Protein AF-A0A942XV09-F1 (afdb_monomer)

Solvent-accessible surface area (backbone atoms only — not comparable to full-atom values): 11493 Å² total; per-residue (Å²): 135,82,79,77,53,78,67,48,54,53,40,46,53,34,32,40,76,63,37,59,68,41,42,49,53,51,43,70,64,45,47,66,61,47,27,58,55,36,39,74,74,38,95,44,70,63,63,13,43,50,46,39,51,53,37,50,51,53,48,60,75,44,23,74,72,64,84,66,81,55,58,63,63,51,51,54,52,46,34,52,51,45,48,54,50,53,43,58,73,68,63,65,43,91,83,40,56,70,61,52,53,60,62,41,56,44,53,49,53,47,47,54,49,46,72,72,38,68,79,86,55,74,65,57,59,63,54,46,50,50,52,52,50,51,38,50,71,68,40,58,68,69,25,35,52,54,40,41,41,40,69,79,68,63,44,50,54,64,57,50,10,65,74,70,75,49,51,45,70,54,44,51,52,30,41,54,52,38,54,51,53,38,54,52,46,35,60,73,76,45,57,73,69,58,36,50,47,52,49,49,45,70,47,62,77,74,111

Foldseek 3Di:
DDDDDPVLQVLLVCLLVPNVVSLVVVCVLCLVLQLVVLCLLDPDSVVSNVLLVVLSVVCSVCSNVDPDSCPLVVSSVSSVVSSVVVCVVVVVCPPCVVVSCLLVVLVVVVSVVQSPPDSVDDSVVVVLVVLLVVLLVPQDPQLSVLCCCCNVVVDDLVRSCVVVVHDSVVSVVSPVSSLVSSLVSCVVRHDPVSSVSVNCSSCVVVD

Mean predicted aligned error: 14.76 Å

Secondary structure (DSSP, 8-state):
-PPPPHHHHHHHHHHHTT-HHHHHHHHHHHHHHHHHHHTTTSSSHHHHHHHHHHHHHHHHHTGGG---S-HHHHHHHHHHHHHHHHHHHTTTHHHHHHHHHHHHHHHHHHHHHHHHS-TTS--HHHHHHHHHHHHHHTS-HHHHHHHHHHHTS---HHHHHHHHTS-HHHHHHHHHHHHHHHHHHHHHHS-HHHHHHHHHHHHTT--

Sequence (207 aa):
MSTPSPSDQRLFEGIRFGNEADFECFFRRYYPRLVNYAARFVAGHETARDLVQDSFARLWERRRELRELDLASLLFTMVRNACLNYLKHNGVVARHELEYTARMRGEERIYSYDFLSDAEQPCLYEELQREVQKAVDALPDRCREVFRMSRFEGLKNREIAARLGISETAVEKHLARAVGRLGEHLRRSCSFELSVAVLSCLLANYL

pLDDT: mean 72.03, std 15.75, range [28.62, 94.5]

Radius of gyration: 20.08 Å; Cα contacts (8 Å, |Δi|>4): 155; chains: 1; bounding box: 48×30×54 Å

Structure (mmCIF, N/CA/C/O backbone):
data_AF-A0A942XV09-F1
#
_entry.id   AF-A0A942XV09-F1
#
loop_
_atom_site.group_PDB
_atom_site.id
_atom_site.type_symbol
_atom_site.label_atom_id
_atom_site.label_alt_id
_atom_site.label_comp_id
_atom_site.label_asym_id
_atom_site.label_entity_id
_atom_site.label_seq_id
_atom_site.pdbx_PDB_ins_code
_atom_site.Cartn_x
_atom_site.Cartn_y
_atom_site.Cartn_z
_atom_site.occupancy
_atom_site.B_iso_or_equiv
_atom_site.auth_seq_id
_atom_site.auth_comp_id
_atom_site.auth_asym_id
_atom_site.auth_atom_id
_atom_site.pdbx_PDB_model_num
ATOM 1 N N . MET A 1 1 ? 19.158 4.706 3.755 1.00 29.67 1 MET A N 1
ATOM 2 C CA . MET A 1 1 ? 19.721 4.611 2.395 1.00 29.67 1 MET A CA 1
ATOM 3 C C . MET A 1 1 ? 20.425 3.274 2.330 1.00 29.67 1 MET A C 1
ATOM 5 O O . MET A 1 1 ? 21.526 3.162 2.849 1.00 29.67 1 MET A O 1
ATOM 9 N N . SER A 1 2 ? 19.737 2.245 1.843 1.00 32.72 2 SER A N 1
ATOM 10 C CA . SER A 1 2 ? 20.340 0.924 1.671 1.00 32.72 2 SER A CA 1
ATOM 11 C C . SER A 1 2 ? 21.204 0.980 0.417 1.00 32.72 2 SER A C 1
ATOM 13 O O . SER A 1 2 ? 20.738 1.419 -0.631 1.00 32.72 2 SER A O 1
ATOM 15 N N . THR A 1 3 ? 22.483 0.638 0.536 1.00 28.62 3 THR A N 1
ATOM 16 C CA . THR A 1 3 ? 23.377 0.506 -0.617 1.00 28.62 3 THR A CA 1
ATOM 17 C C . THR A 1 3 ? 22.830 -0.588 -1.536 1.00 28.62 3 THR A C 1
ATOM 19 O O . THR A 1 3 ? 22.541 -1.672 -1.023 1.00 28.62 3 THR A O 1
ATOM 22 N N . PRO A 1 4 ? 22.668 -0.339 -2.847 1.00 43.38 4 PRO A N 1
ATOM 23 C CA . PRO A 1 4 ? 22.129 -1.340 -3.761 1.00 43.38 4 PRO A CA 1
ATOM 24 C C . PRO A 1 4 ? 23.033 -2.577 -3.785 1.00 43.38 4 PRO A C 1
ATOM 26 O O . PRO A 1 4 ? 24.262 -2.460 -3.782 1.00 43.38 4 PRO A O 1
ATOM 29 N N . SER A 1 5 ? 22.422 -3.762 -3.787 1.00 45.53 5 SER A N 1
ATOM 30 C CA . SER A 1 5 ? 23.142 -5.027 -3.935 1.00 45.53 5 SER A CA 1
ATOM 31 C C . SER A 1 5 ? 23.841 -5.069 -5.308 1.00 45.53 5 SER A C 1
ATOM 33 O O . SER A 1 5 ? 23.296 -4.539 -6.282 1.00 45.53 5 SER A O 1
ATOM 35 N N . PRO A 1 6 ? 25.010 -5.726 -5.456 1.00 46.91 6 PRO A N 1
ATOM 36 C CA . PRO A 1 6 ? 25.677 -5.914 -6.751 1.00 46.91 6 PRO A CA 1
ATOM 37 C C . PRO A 1 6 ? 24.775 -6.531 -7.839 1.00 46.91 6 PRO A C 1
ATOM 39 O O . PRO A 1 6 ? 24.998 -6.308 -9.030 1.00 46.91 6 PRO A O 1
ATOM 42 N N . SER A 1 7 ? 23.742 -7.285 -7.439 1.00 60.03 7 SER A N 1
ATOM 43 C CA . SER A 1 7 ? 22.703 -7.820 -8.331 1.00 60.03 7 SER A CA 1
ATOM 44 C C . SER A 1 7 ? 21.849 -6.725 -8.972 1.00 60.03 7 SER A C 1
ATOM 46 O O . SER A 1 7 ? 21.540 -6.799 -10.161 1.00 60.03 7 SER A O 1
ATOM 48 N N . ASP A 1 8 ? 21.504 -5.692 -8.206 1.00 63.28 8 ASP A N 1
ATOM 49 C CA . ASP A 1 8 ? 20.556 -4.652 -8.607 1.00 63.28 8 ASP A CA 1
ATOM 50 C C . ASP A 1 8 ? 21.216 -3.649 -9.554 1.00 63.28 8 ASP A C 1
ATOM 52 O O . ASP A 1 8 ? 20.600 -3.184 -10.512 1.00 63.28 8 ASP A O 1
ATOM 56 N N . GLN A 1 9 ? 22.511 -3.386 -9.353 1.00 68.81 9 GLN A N 1
ATOM 57 C CA . GLN A 1 9 ? 23.304 -2.550 -10.250 1.00 68.81 9 GLN A CA 1
ATOM 58 C C . GLN A 1 9 ? 23.481 -3.195 -11.635 1.00 68.81 9 GLN A C 1
ATOM 60 O O . GLN A 1 9 ? 23.331 -2.520 -12.654 1.00 68.81 9 GLN A O 1
ATOM 65 N N . ARG A 1 10 ? 23.729 -4.512 -11.693 1.00 75.75 10 ARG A N 1
ATOM 66 C CA . ARG A 1 10 ? 23.817 -5.253 -12.963 1.00 75.75 10 ARG A CA 1
ATOM 67 C C . ARG A 1 10 ? 22.478 -5.268 -13.702 1.00 75.75 10 ARG A C 1
ATOM 69 O O . ARG A 1 10 ? 22.448 -5.056 -14.913 1.00 75.75 10 ARG A O 1
ATOM 76 N N . LEU A 1 11 ? 21.386 -5.499 -12.972 1.00 75.75 11 LEU A N 1
ATOM 77 C CA . LEU A 1 11 ? 20.029 -5.484 -13.517 1.00 75.75 11 LEU A CA 1
ATOM 78 C C . LEU A 1 11 ? 19.682 -4.100 -14.093 1.00 75.75 11 LEU A C 1
ATOM 80 O O . LEU A 1 11 ? 19.138 -4.000 -15.192 1.00 75.75 11 LEU A O 1
ATOM 84 N N . PHE A 1 12 ? 20.060 -3.028 -13.389 1.00 80.44 12 PHE A N 1
ATOM 85 C CA . PHE A 1 12 ? 19.883 -1.650 -13.847 1.00 80.44 12 PHE A CA 1
ATOM 86 C C . PHE A 1 12 ? 20.620 -1.355 -15.153 1.00 80.44 12 PHE A C 1
ATOM 88 O O . PHE A 1 12 ? 20.019 -0.833 -16.095 1.00 80.44 12 PHE A O 1
ATOM 95 N N . GLU A 1 13 ? 21.912 -1.681 -15.222 1.00 82.81 13 GLU A N 1
ATOM 96 C CA . GLU A 1 13 ? 22.710 -1.450 -16.426 1.00 82.81 13 GLU A CA 1
ATOM 97 C C . GLU A 1 13 ? 22.141 -2.230 -17.613 1.00 82.81 13 GLU A C 1
ATOM 99 O O . GLU A 1 13 ? 21.950 -1.658 -18.689 1.00 82.81 13 GLU A O 1
ATOM 104 N N . GLY A 1 14 ? 21.767 -3.493 -17.394 1.00 84.75 14 GLY A N 1
ATOM 105 C CA . GLY A 1 14 ? 21.094 -4.323 -18.387 1.00 84.75 14 GLY A CA 1
ATOM 106 C C . GLY A 1 14 ? 19.837 -3.667 -18.956 1.00 84.75 14 GLY A C 1
ATOM 107 O O . GLY A 1 14 ? 19.727 -3.475 -20.170 1.00 84.75 14 GLY A O 1
ATOM 108 N N . ILE A 1 15 ? 18.922 -3.225 -18.090 1.00 86.56 15 ILE A N 1
ATOM 109 C CA . ILE A 1 15 ? 17.684 -2.542 -18.498 1.00 86.56 15 ILE A CA 1
ATOM 110 C C . ILE A 1 15 ? 17.989 -1.238 -19.242 1.00 86.56 15 ILE A C 1
ATOM 112 O O . ILE A 1 15 ? 17.406 -0.972 -20.295 1.00 86.56 15 ILE A O 1
ATOM 116 N N . ARG A 1 16 ? 18.930 -0.426 -18.747 1.00 85.56 16 ARG A N 1
ATOM 117 C CA . ARG A 1 16 ? 19.316 0.851 -19.368 1.00 85.56 16 ARG A CA 1
ATOM 118 C C . ARG A 1 16 ? 19.842 0.661 -20.794 1.00 85.56 16 ARG A C 1
ATOM 120 O O . ARG A 1 16 ? 19.530 1.471 -21.673 1.00 85.56 16 ARG A O 1
ATOM 127 N N . PHE A 1 17 ? 20.600 -0.408 -21.038 1.00 87.69 17 PHE A N 1
ATOM 128 C CA . PHE A 1 17 ? 21.098 -0.766 -22.368 1.00 87.69 17 PHE A CA 1
ATOM 129 C C . PHE A 1 17 ? 20.094 -1.564 -23.216 1.00 87.69 17 PHE A C 1
ATOM 131 O O . PHE A 1 17 ? 20.363 -1.826 -24.387 1.00 87.69 17 PHE A O 1
ATOM 138 N N . GLY A 1 18 ? 18.899 -1.843 -22.689 1.00 85.81 18 GLY A N 1
ATOM 139 C CA . GLY A 1 18 ? 17.806 -2.474 -23.425 1.00 85.81 18 GLY A CA 1
ATOM 140 C C . GLY A 1 18 ? 17.850 -3.998 -23.437 1.00 85.81 18 GLY A C 1
ATOM 141 O O . GLY A 1 18 ? 17.319 -4.592 -24.369 1.00 85.81 18 GLY A O 1
ATOM 142 N N . ASN A 1 19 ? 18.455 -4.632 -22.432 1.00 89.25 19 ASN A N 1
ATOM 143 C CA . ASN A 1 19 ? 18.331 -6.070 -22.237 1.00 89.25 19 ASN A CA 1
ATOM 144 C C . ASN A 1 19 ? 16.901 -6.417 -21.794 1.00 89.25 19 ASN A C 1
ATOM 146 O O . ASN A 1 19 ? 16.483 -6.113 -20.675 1.00 89.25 19 ASN A O 1
ATOM 150 N N . GLU A 1 20 ? 16.156 -7.059 -22.688 1.00 86.38 20 GLU A N 1
ATOM 151 C CA . GLU A 1 20 ? 14.771 -7.466 -22.449 1.00 86.38 20 GLU A CA 1
ATOM 152 C C . GLU A 1 20 ? 14.655 -8.539 -21.362 1.00 86.38 20 GLU A C 1
ATOM 154 O O . GLU A 1 20 ? 13.710 -8.497 -20.582 1.00 86.38 20 GLU A O 1
ATOM 159 N N . ALA A 1 21 ? 15.632 -9.444 -21.236 1.00 79.81 21 ALA A N 1
ATOM 160 C CA . ALA A 1 21 ? 15.608 -10.495 -20.217 1.00 79.81 21 ALA A CA 1
ATOM 161 C C . ALA A 1 21 ? 15.770 -9.923 -18.799 1.00 79.81 21 ALA A C 1
ATOM 163 O O . ALA A 1 21 ? 15.098 -10.358 -17.862 1.00 79.81 21 ALA A O 1
ATOM 164 N N . ASP A 1 22 ? 16.620 -8.905 -18.647 1.00 84.56 22 ASP A N 1
ATOM 165 C CA . ASP A 1 22 ? 16.795 -8.201 -17.374 1.00 84.56 22 ASP A CA 1
ATOM 166 C C . ASP A 1 22 ? 15.523 -7.420 -17.006 1.00 84.56 22 ASP A C 1
ATOM 168 O O . ASP A 1 22 ? 15.088 -7.422 -15.851 1.00 84.56 22 ASP A O 1
ATOM 172 N N . PHE A 1 23 ? 14.867 -6.810 -17.997 1.00 84.38 23 PHE A N 1
ATOM 173 C CA . PHE A 1 23 ? 13.595 -6.123 -17.791 1.00 84.38 23 PHE A CA 1
ATOM 174 C C . PHE A 1 23 ? 12.445 -7.079 -17.473 1.00 84.38 23 PHE A C 1
ATOM 176 O O . PHE A 1 23 ? 11.636 -6.782 -16.599 1.00 84.38 23 PHE A O 1
ATOM 183 N N . GLU A 1 24 ? 12.383 -8.240 -18.123 1.00 80.25 24 GLU A N 1
ATOM 184 C CA . GLU A 1 24 ? 11.398 -9.277 -17.823 1.00 80.25 24 GLU A CA 1
ATOM 185 C C . GLU A 1 24 ? 11.578 -9.817 -16.399 1.00 80.25 24 GLU A C 1
ATOM 187 O O . GLU A 1 24 ? 10.599 -9.963 -15.663 1.00 80.25 24 GLU A O 1
ATOM 192 N N . CYS A 1 25 ? 12.822 -10.064 -15.981 1.00 77.00 25 CYS A N 1
ATOM 193 C CA . CYS A 1 25 ? 13.141 -10.471 -14.615 1.00 77.00 25 CYS A CA 1
ATOM 194 C C . CYS A 1 25 ? 12.653 -9.425 -13.600 1.00 77.00 25 CYS A C 1
ATOM 196 O O . CYS A 1 25 ? 11.928 -9.748 -12.655 1.00 77.00 25 CYS A O 1
ATOM 198 N N . PHE A 1 26 ? 12.967 -8.152 -13.848 1.00 82.62 26 PHE A N 1
ATOM 199 C CA . PHE A 1 26 ? 12.506 -7.033 -13.032 1.00 82.62 26 PHE A CA 1
ATOM 200 C C . PHE A 1 26 ? 10.971 -6.929 -13.005 1.00 82.62 26 PHE A C 1
ATOM 202 O O . PHE A 1 26 ? 10.369 -6.802 -11.938 1.00 82.62 26 PHE A O 1
ATOM 209 N N . PHE A 1 27 ? 10.313 -7.061 -14.156 1.00 81.12 27 PHE A N 1
ATOM 210 C CA . PHE A 1 27 ? 8.857 -7.048 -14.262 1.00 81.12 27 PHE A CA 1
ATOM 211 C C . PHE A 1 27 ? 8.220 -8.162 -13.430 1.00 81.12 27 PHE A C 1
ATOM 213 O O . PHE A 1 27 ? 7.381 -7.883 -12.576 1.00 81.12 27 PHE A O 1
ATOM 220 N N . ARG A 1 28 ? 8.651 -9.417 -13.611 1.00 76.00 28 ARG A N 1
ATOM 221 C CA . ARG A 1 28 ? 8.115 -10.571 -12.868 1.00 76.00 28 ARG A CA 1
ATOM 222 C C . ARG A 1 28 ? 8.286 -10.411 -11.356 1.00 76.00 28 ARG A C 1
ATOM 224 O O . ARG A 1 28 ? 7.393 -10.802 -10.607 1.00 76.00 28 ARG A O 1
ATOM 231 N N . ARG A 1 29 ? 9.396 -9.806 -10.917 1.00 75.50 29 ARG A N 1
ATOM 232 C CA . ARG A 1 29 ? 9.701 -9.568 -9.499 1.00 75.50 29 ARG A CA 1
ATOM 233 C C . ARG A 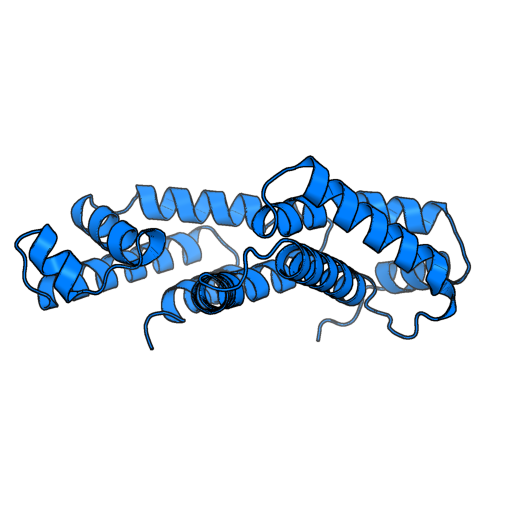1 29 ? 8.779 -8.525 -8.861 1.00 75.50 29 ARG A C 1
ATOM 235 O O . ARG A 1 29 ? 8.289 -8.737 -7.755 1.00 75.50 29 ARG A O 1
ATOM 242 N N . TYR A 1 30 ? 8.526 -7.404 -9.539 1.00 77.81 30 TYR A N 1
ATOM 243 C CA . TYR A 1 30 ? 7.850 -6.253 -8.920 1.00 77.81 30 TYR A CA 1
ATOM 244 C C . TYR A 1 30 ? 6.381 -6.079 -9.320 1.00 77.81 30 TYR A C 1
ATOM 246 O O . TYR A 1 30 ? 5.620 -5.469 -8.566 1.00 77.81 30 TYR A O 1
ATOM 254 N N . TYR A 1 31 ? 5.950 -6.629 -10.457 1.00 83.12 31 TYR A N 1
ATOM 255 C CA . TYR A 1 31 ? 4.592 -6.448 -10.971 1.00 83.12 31 TYR A CA 1
ATOM 256 C C . TYR A 1 31 ? 3.497 -6.896 -9.986 1.00 83.12 31 TYR A C 1
ATOM 258 O O . TYR A 1 31 ? 2.640 -6.067 -9.674 1.00 83.12 31 TYR A O 1
ATOM 266 N N . PRO A 1 32 ? 3.516 -8.116 -9.403 1.00 78.31 32 PRO A N 1
ATOM 267 C CA . PRO A 1 32 ? 2.451 -8.546 -8.490 1.00 78.31 32 PRO A CA 1
ATOM 268 C C . PRO A 1 32 ? 2.320 -7.635 -7.261 1.00 78.31 32 PRO A C 1
ATOM 270 O O . PRO A 1 32 ? 1.215 -7.277 -6.854 1.00 78.31 32 PRO A O 1
ATOM 273 N N . ARG A 1 33 ? 3.461 -7.196 -6.713 1.00 76.75 33 ARG A N 1
ATOM 274 C CA . ARG A 1 33 ? 3.530 -6.321 -5.532 1.00 76.75 33 ARG A CA 1
ATOM 275 C C . ARG A 1 33 ? 2.953 -4.938 -5.832 1.00 76.75 33 ARG A C 1
ATOM 277 O O . ARG A 1 33 ? 2.182 -4.403 -5.039 1.00 76.75 33 ARG A O 1
ATOM 284 N N . LEU A 1 34 ? 3.279 -4.381 -6.999 1.00 83.25 34 LEU A N 1
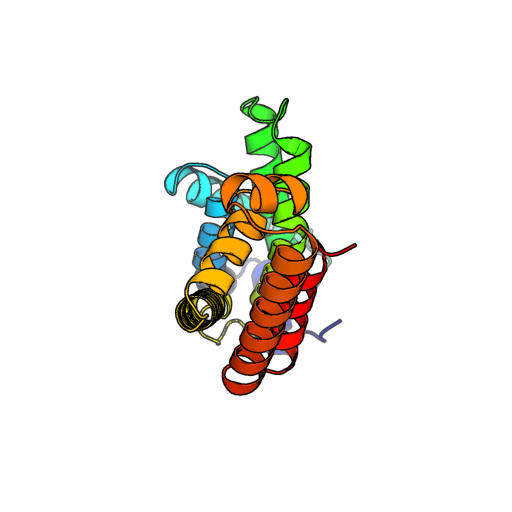ATOM 285 C CA . LEU A 1 34 ? 2.771 -3.080 -7.436 1.00 83.25 34 LEU A CA 1
ATOM 286 C C . LEU A 1 34 ? 1.286 -3.121 -7.787 1.00 83.25 34 LEU A C 1
ATOM 288 O O . LEU A 1 34 ? 0.583 -2.157 -7.499 1.00 83.25 34 LEU A O 1
ATOM 292 N N . VAL A 1 35 ? 0.793 -4.222 -8.359 1.00 83.12 35 VAL A N 1
ATOM 293 C CA . VAL A 1 35 ? -0.642 -4.402 -8.621 1.00 83.12 35 VAL A CA 1
ATOM 294 C C . VAL A 1 35 ? -1.421 -4.477 -7.313 1.00 83.12 35 VAL A C 1
ATOM 296 O O . VAL A 1 35 ? -2.425 -3.780 -7.173 1.00 83.12 35 VAL A O 1
ATOM 299 N N . ASN A 1 36 ? -0.940 -5.252 -6.336 1.00 77.62 36 ASN A N 1
ATOM 300 C CA . ASN A 1 36 ? -1.545 -5.305 -5.004 1.00 77.62 36 ASN A CA 1
ATOM 301 C C . ASN A 1 36 ? -1.559 -3.926 -4.338 1.00 77.62 36 ASN A C 1
ATOM 303 O O . ASN A 1 36 ? -2.582 -3.528 -3.789 1.00 77.62 36 ASN A O 1
ATOM 307 N N . TYR A 1 37 ? -0.463 -3.170 -4.436 1.00 78.38 37 TYR A N 1
ATOM 308 C CA . TYR A 1 37 ? -0.392 -1.797 -3.940 1.00 78.38 37 TYR A CA 1
ATOM 309 C C . TYR A 1 37 ? -1.395 -0.870 -4.646 1.00 78.38 37 TYR A C 1
ATOM 311 O O . TYR A 1 37 ? -2.181 -0.195 -3.982 1.00 78.38 37 TYR A O 1
ATOM 319 N N . ALA A 1 38 ? -1.424 -0.864 -5.982 1.00 82.06 38 ALA A N 1
ATOM 320 C CA . ALA A 1 38 ? -2.307 -0.017 -6.784 1.00 82.06 38 ALA A CA 1
ATOM 321 C C . ALA A 1 38 ? -3.796 -0.316 -6.539 1.00 82.06 38 ALA A C 1
ATOM 323 O O . ALA A 1 38 ? -4.603 0.611 -6.458 1.00 82.06 38 ALA A O 1
ATOM 324 N N . ALA A 1 39 ? -4.159 -1.585 -6.330 1.00 80.62 39 ALA A N 1
ATOM 325 C CA . ALA A 1 39 ? -5.529 -2.013 -6.031 1.00 80.62 39 ALA A CA 1
ATOM 326 C C . ALA A 1 39 ? -6.091 -1.434 -4.717 1.00 80.62 39 ALA A C 1
ATOM 328 O O . ALA A 1 39 ? -7.295 -1.482 -4.483 1.00 80.62 39 ALA A O 1
ATOM 329 N N . ARG A 1 40 ? -5.239 -0.857 -3.859 1.00 72.25 40 ARG A N 1
ATOM 330 C CA . ARG A 1 40 ? -5.657 -0.146 -2.637 1.00 72.25 40 ARG A CA 1
ATOM 331 C C . ARG A 1 40 ? -6.088 1.290 -2.921 1.00 72.25 40 ARG A C 1
ATOM 333 O O . ARG A 1 40 ? -6.828 1.870 -2.133 1.00 72.25 40 ARG A O 1
ATOM 340 N N . PHE A 1 41 ? -5.621 1.857 -4.034 1.00 71.62 41 PHE A N 1
ATOM 341 C CA . PHE A 1 41 ? -5.979 3.200 -4.481 1.00 71.62 41 PHE A CA 1
ATOM 342 C C . PHE A 1 41 ? -7.208 3.176 -5.377 1.00 71.62 41 PHE A C 1
ATOM 344 O O . PHE A 1 41 ? -8.084 4.021 -5.228 1.00 71.62 41 PHE A O 1
ATOM 351 N N . VAL A 1 42 ? -7.267 2.235 -6.320 1.00 76.75 42 VAL A N 1
ATOM 352 C CA . VAL A 1 42 ? -8.302 2.212 -7.358 1.00 76.75 42 VAL A CA 1
ATOM 353 C C . VAL A 1 42 ? -9.262 1.046 -7.156 1.00 76.75 42 VAL A C 1
ATOM 355 O O . VAL A 1 42 ? -8.852 -0.085 -6.907 1.00 76.75 42 VAL A O 1
ATOM 358 N N . ALA A 1 43 ? -10.561 1.319 -7.271 1.00 67.00 43 ALA A N 1
ATOM 359 C CA . ALA A 1 43 ? -11.583 0.284 -7.222 1.00 67.00 43 ALA A CA 1
ATOM 360 C C . ALA A 1 43 ? -11.546 -0.528 -8.526 1.00 67.00 43 ALA A C 1
ATOM 362 O O . ALA A 1 43 ? -11.978 -0.041 -9.567 1.00 67.00 43 ALA A O 1
ATOM 363 N N . GLY A 1 44 ? -11.023 -1.753 -8.463 1.00 65.38 44 GLY A N 1
ATOM 364 C CA . GLY A 1 44 ? -10.980 -2.673 -9.600 1.00 65.38 44 GLY A CA 1
ATOM 365 C C . GLY A 1 44 ? -9.590 -3.249 -9.843 1.00 65.38 44 GLY A C 1
ATOM 366 O O . GLY A 1 44 ? -8.609 -2.527 -10.018 1.00 65.38 44 GLY A O 1
ATOM 367 N N . HIS A 1 45 ? -9.510 -4.580 -9.882 1.00 73.56 45 HIS A N 1
ATOM 368 C CA . HIS A 1 45 ? -8.244 -5.281 -10.077 1.00 73.56 45 HIS A CA 1
ATOM 369 C C . HIS A 1 45 ? -7.679 -5.084 -11.495 1.00 73.56 45 HIS A C 1
ATOM 371 O O . HIS A 1 45 ? -6.461 -5.100 -11.658 1.00 73.56 45 HIS A O 1
ATOM 377 N N . GLU A 1 46 ? -8.537 -4.870 -12.498 1.00 80.38 46 GLU A N 1
ATOM 378 C CA . GLU A 1 46 ? -8.128 -4.569 -13.879 1.00 80.38 46 GLU A CA 1
ATOM 379 C C . GLU A 1 46 ? -7.500 -3.179 -13.987 1.00 80.38 46 GLU A C 1
ATOM 381 O O . GLU A 1 46 ? -6.350 -3.072 -14.394 1.00 80.38 46 GLU A O 1
ATOM 386 N N . THR A 1 47 ? -8.164 -2.139 -13.473 1.00 84.44 47 THR A N 1
ATOM 387 C CA . THR A 1 47 ? -7.612 -0.775 -13.437 1.00 84.44 47 THR A CA 1
ATOM 388 C C . THR A 1 47 ? -6.236 -0.722 -12.767 1.00 84.44 47 THR A C 1
ATOM 390 O O . THR A 1 47 ? -5.329 -0.042 -13.240 1.00 84.44 47 THR A O 1
ATOM 393 N N . ALA A 1 48 ? -6.057 -1.450 -11.661 1.00 86.12 48 ALA A N 1
ATOM 394 C CA . ALA A 1 48 ? -4.770 -1.526 -10.977 1.00 86.12 48 ALA A CA 1
ATOM 395 C C . ALA A 1 48 ? -3.679 -2.169 -11.853 1.00 86.12 48 ALA A C 1
ATOM 397 O O . ALA A 1 48 ? -2.547 -1.687 -11.870 1.00 86.12 48 ALA A O 1
ATOM 398 N N . ARG A 1 49 ? -4.012 -3.236 -12.593 1.00 88.50 49 ARG A N 1
ATOM 399 C CA . ARG A 1 49 ? -3.086 -3.892 -13.530 1.00 88.50 49 ARG A CA 1
ATOM 400 C C . ARG A 1 49 ? -2.696 -2.964 -14.670 1.00 88.50 49 ARG A C 1
ATOM 402 O O . ARG A 1 49 ? -1.505 -2.879 -14.958 1.00 88.50 49 ARG A O 1
ATOM 409 N N . ASP A 1 50 ? -3.658 -2.246 -15.239 1.00 91.44 50 ASP A N 1
ATOM 410 C CA . ASP A 1 50 ? -3.428 -1.323 -16.353 1.00 91.44 50 ASP A CA 1
ATOM 411 C C . ASP A 1 50 ? -2.484 -0.187 -15.944 1.00 91.44 50 ASP A C 1
ATOM 413 O O . ASP A 1 50 ? -1.469 0.049 -16.595 1.00 91.44 50 ASP A O 1
ATOM 417 N N . LEU A 1 51 ? -2.738 0.457 -14.799 1.00 92.06 51 LEU A N 1
ATOM 418 C CA . LEU A 1 51 ? -1.888 1.543 -14.292 1.00 92.06 51 LEU A CA 1
ATOM 419 C C . LEU A 1 51 ? -0.448 1.087 -14.015 1.00 92.06 51 LEU A C 1
ATOM 421 O O . LEU A 1 51 ? 0.510 1.836 -14.247 1.00 92.06 51 LEU A O 1
ATOM 425 N N . VAL A 1 52 ? -0.280 -0.133 -13.503 1.00 93.38 52 VAL A N 1
ATOM 426 C CA . VAL A 1 52 ? 1.045 -0.713 -13.258 1.00 93.38 52 VAL A CA 1
ATOM 427 C C . VAL A 1 52 ? 1.728 -1.064 -14.575 1.00 93.38 52 VAL A C 1
ATOM 429 O O . VAL A 1 52 ? 2.891 -0.708 -14.761 1.00 93.38 52 VAL A O 1
ATOM 432 N N . GLN A 1 53 ? 1.019 -1.701 -15.506 1.00 91.38 53 GLN A N 1
ATOM 433 C CA . GLN A 1 53 ? 1.545 -2.061 -16.821 1.00 91.38 53 GLN A CA 1
ATOM 434 C C . GLN A 1 53 ? 1.993 -0.825 -17.611 1.00 91.38 53 GLN A C 1
ATOM 436 O O . GLN A 1 53 ? 3.116 -0.803 -18.114 1.00 91.38 53 GLN A O 1
ATOM 441 N N . ASP A 1 54 ? 1.188 0.237 -17.620 1.00 94.50 54 ASP A N 1
ATOM 442 C CA . ASP A 1 54 ? 1.542 1.528 -18.217 1.00 94.50 54 ASP A CA 1
ATOM 443 C C . ASP A 1 54 ? 2.790 2.137 -17.572 1.00 94.50 54 ASP A C 1
ATOM 445 O O . ASP A 1 54 ? 3.641 2.719 -18.249 1.00 94.50 54 ASP A O 1
ATOM 449 N N . SER A 1 55 ? 2.933 1.999 -16.252 1.00 94.12 55 SER A N 1
ATOM 450 C CA . SER A 1 55 ? 4.110 2.496 -15.534 1.00 94.12 55 SER A CA 1
ATOM 451 C C . SER A 1 55 ? 5.380 1.744 -15.944 1.00 94.12 55 SER A C 1
ATOM 453 O O . SER A 1 55 ? 6.410 2.379 -16.177 1.00 94.12 55 SER A O 1
ATOM 455 N N . PHE A 1 56 ? 5.309 0.419 -16.106 1.00 92.81 56 PHE A N 1
ATOM 456 C CA . PHE A 1 56 ? 6.416 -0.379 -16.642 1.00 92.81 56 PHE A CA 1
ATOM 457 C C . PHE A 1 56 ? 6.733 -0.026 -18.099 1.00 92.81 56 PHE A C 1
ATOM 459 O O . PHE A 1 56 ? 7.905 0.139 -18.435 1.00 92.81 56 PHE A O 1
ATOM 466 N N . ALA A 1 57 ? 5.722 0.145 -18.953 1.00 92.62 57 ALA A N 1
ATOM 467 C CA . ALA A 1 57 ? 5.924 0.537 -20.347 1.00 92.62 57 ALA A CA 1
ATOM 468 C C . ALA A 1 57 ? 6.659 1.885 -20.446 1.00 92.62 57 ALA A C 1
ATOM 470 O O . ALA A 1 57 ? 7.684 1.995 -21.118 1.00 92.62 57 ALA A O 1
ATOM 471 N N . ARG A 1 58 ? 6.221 2.885 -19.670 1.00 90.75 58 ARG A N 1
ATOM 472 C CA . ARG A 1 58 ? 6.887 4.196 -19.585 1.00 90.75 58 ARG A CA 1
ATOM 473 C C . ARG A 1 58 ? 8.313 4.099 -19.052 1.00 90.75 58 ARG A C 1
ATOM 475 O O . ARG A 1 58 ? 9.188 4.834 -19.511 1.00 90.75 58 ARG A O 1
ATOM 482 N N . LEU A 1 59 ? 8.559 3.218 -18.080 1.00 90.19 59 LEU A N 1
ATOM 483 C CA . LEU A 1 59 ? 9.905 2.973 -17.560 1.00 90.19 59 LEU A CA 1
ATOM 484 C C . LEU A 1 59 ? 10.815 2.422 -18.666 1.00 90.19 59 LEU A C 1
ATOM 486 O O . LEU A 1 59 ? 11.935 2.904 -18.832 1.00 90.19 59 LEU A O 1
ATOM 490 N N . TRP A 1 60 ? 10.323 1.462 -19.454 1.00 90.88 60 TRP A N 1
ATOM 491 C CA . TRP A 1 60 ? 11.055 0.891 -20.582 1.00 90.88 60 TRP A CA 1
ATOM 492 C C . TRP A 1 60 ? 11.333 1.922 -21.676 1.00 90.88 60 TRP A C 1
ATOM 494 O O . TRP A 1 60 ? 12.467 2.043 -22.140 1.00 90.88 60 TRP A O 1
ATOM 504 N N . GLU A 1 61 ? 10.343 2.716 -22.078 1.00 89.50 61 GLU A N 1
ATOM 505 C CA . GLU A 1 61 ? 10.518 3.774 -23.082 1.00 89.50 61 GLU A CA 1
ATOM 506 C C . GLU A 1 61 ? 11.607 4.768 -22.668 1.00 89.50 61 GLU A C 1
ATOM 508 O O . GLU A 1 61 ? 12.484 5.114 -23.462 1.00 89.50 61 GLU A O 1
ATOM 513 N N . ARG A 1 62 ? 11.610 5.149 -21.388 1.00 86.62 62 ARG A N 1
ATOM 514 C CA . ARG A 1 62 ? 12.545 6.122 -20.816 1.00 86.62 62 ARG A CA 1
ATOM 515 C C . ARG A 1 62 ? 13.815 5.493 -20.247 1.00 86.62 62 ARG A C 1
ATOM 517 O O . ARG A 1 62 ? 14.609 6.195 -19.625 1.00 86.62 62 ARG A O 1
ATOM 524 N N . ARG A 1 63 ? 14.070 4.200 -20.494 1.00 86.50 63 ARG A N 1
ATOM 525 C CA . ARG A 1 63 ? 15.180 3.435 -19.887 1.00 86.50 63 ARG A CA 1
ATOM 526 C C . ARG A 1 63 ? 16.564 4.071 -20.047 1.00 86.50 63 ARG A C 1
ATOM 528 O O . ARG A 1 63 ? 17.410 3.960 -19.167 1.00 86.50 63 ARG A O 1
ATOM 535 N N . ARG A 1 64 ? 16.789 4.792 -21.150 1.00 83.12 64 ARG A N 1
ATOM 536 C CA . ARG A 1 64 ? 18.058 5.486 -21.441 1.00 83.12 64 ARG A CA 1
ATOM 537 C C . ARG A 1 64 ? 18.243 6.779 -20.642 1.00 83.12 64 ARG A C 1
ATOM 539 O O . ARG A 1 64 ? 19.372 7.221 -20.445 1.00 83.12 64 ARG A O 1
ATOM 546 N N . GLU A 1 65 ? 17.146 7.379 -20.188 1.00 81.19 65 GLU A N 1
ATOM 547 C CA . GLU A 1 65 ? 17.133 8.601 -19.379 1.00 81.19 65 GLU A CA 1
ATOM 548 C C . GLU A 1 65 ? 17.305 8.316 -17.886 1.00 81.19 65 GLU A C 1
ATOM 550 O O . GLU A 1 65 ? 17.464 9.255 -17.110 1.00 81.19 65 GLU A O 1
ATOM 555 N N . LEU A 1 66 ? 17.274 7.046 -17.472 1.00 73.62 66 LEU A N 1
ATOM 556 C CA . LEU A 1 66 ? 17.365 6.656 -16.071 1.00 73.62 66 LEU A CA 1
ATOM 557 C C . LEU A 1 66 ? 18.748 7.015 -15.518 1.00 73.62 66 LEU A C 1
ATOM 559 O O . LEU A 1 66 ? 19.778 6.542 -16.009 1.00 73.62 66 LEU A O 1
ATOM 563 N N . ARG A 1 67 ? 18.757 7.909 -14.524 1.00 67.81 67 ARG A N 1
ATOM 564 C CA . ARG A 1 67 ? 19.967 8.430 -13.861 1.00 67.81 67 ARG A CA 1
ATOM 565 C C . ARG A 1 67 ? 20.188 7.843 -12.471 1.00 67.81 67 ARG A C 1
ATOM 567 O O . ARG A 1 67 ? 21.283 7.973 -11.939 1.00 67.81 67 ARG A O 1
ATOM 574 N N . GLU A 1 68 ? 19.159 7.235 -11.892 1.00 60.53 68 GLU A N 1
ATOM 575 C CA . GLU A 1 68 ? 19.190 6.692 -10.537 1.00 60.53 68 GLU A CA 1
ATOM 576 C C . GLU A 1 68 ? 19.347 5.173 -10.572 1.00 60.53 68 GLU A C 1
ATOM 578 O O . GLU A 1 68 ? 18.714 4.503 -11.385 1.00 60.53 68 GLU A O 1
ATOM 583 N N . LEU A 1 69 ? 20.175 4.648 -9.665 1.00 63.69 69 LEU A N 1
ATOM 584 C CA . LEU A 1 69 ? 20.373 3.208 -9.466 1.00 63.69 69 LEU A CA 1
ATOM 585 C C . LEU A 1 69 ? 19.138 2.533 -8.843 1.00 63.69 69 LEU A C 1
ATOM 587 O O . LEU A 1 69 ? 18.994 1.318 -8.930 1.00 63.69 69 LEU A O 1
ATOM 591 N N . ASP A 1 70 ? 18.237 3.308 -8.232 1.00 69.25 70 ASP A N 1
ATOM 592 C CA . ASP A 1 70 ? 17.082 2.788 -7.501 1.00 69.25 70 ASP A CA 1
ATOM 593 C C . ASP A 1 70 ? 15.818 2.737 -8.382 1.00 69.25 70 ASP A C 1
ATOM 595 O O . ASP A 1 70 ? 14.849 3.485 -8.211 1.00 69.25 70 ASP A O 1
ATOM 599 N N . LEU A 1 71 ? 15.848 1.835 -9.372 1.00 76.25 71 LEU A N 1
ATOM 600 C CA . LEU A 1 71 ? 14.721 1.555 -10.276 1.00 76.25 71 LEU A CA 1
ATOM 601 C C . LEU A 1 71 ? 13.440 1.208 -9.531 1.00 76.25 71 LEU A C 1
ATOM 603 O O . LEU A 1 71 ? 12.348 1.554 -9.982 1.00 76.25 71 LEU A O 1
ATOM 607 N N . ALA A 1 72 ? 13.586 0.501 -8.414 1.00 74.94 72 ALA A N 1
ATOM 608 C CA . ALA A 1 72 ? 12.485 0.103 -7.570 1.00 74.94 72 ALA A CA 1
ATOM 609 C C . ALA A 1 72 ? 11.793 1.363 -7.017 1.00 74.94 72 ALA A C 1
ATOM 611 O O . ALA A 1 72 ? 10.612 1.585 -7.305 1.00 74.94 72 ALA A O 1
ATOM 612 N N . SER A 1 73 ? 12.512 2.236 -6.307 1.00 74.94 73 SER A N 1
ATOM 613 C CA . SER A 1 73 ? 11.939 3.482 -5.771 1.00 74.94 73 SER A CA 1
ATOM 614 C C . SER A 1 73 ? 11.302 4.365 -6.845 1.00 74.94 73 SER A C 1
ATOM 616 O O . SER A 1 73 ? 10.219 4.935 -6.638 1.00 74.94 73 SER A O 1
ATOM 618 N N . LEU A 1 74 ? 11.948 4.467 -8.011 1.00 81.25 74 LEU A N 1
ATOM 619 C CA . LEU A 1 74 ? 11.413 5.223 -9.137 1.00 81.25 74 LEU A CA 1
ATOM 620 C C . LEU A 1 74 ? 10.085 4.631 -9.619 1.00 81.25 74 LEU A C 1
ATOM 622 O O . LEU A 1 74 ? 9.095 5.355 -9.741 1.00 81.25 74 LEU A O 1
ATOM 626 N N . LEU A 1 75 ? 10.044 3.320 -9.860 1.00 85.69 75 LEU A N 1
ATOM 627 C CA . LEU A 1 75 ? 8.852 2.636 -10.344 1.00 85.69 75 LEU A CA 1
ATOM 628 C C . LEU A 1 75 ? 7.704 2.711 -9.329 1.00 85.69 75 LEU A C 1
ATOM 630 O O . LEU A 1 75 ? 6.567 2.990 -9.711 1.00 85.69 75 LEU A O 1
ATOM 634 N N . PHE A 1 76 ? 7.997 2.545 -8.039 1.00 82.62 76 PHE A N 1
ATOM 635 C CA . PHE A 1 76 ? 7.017 2.730 -6.969 1.00 82.62 76 PHE A CA 1
ATOM 636 C C . PHE A 1 76 ? 6.3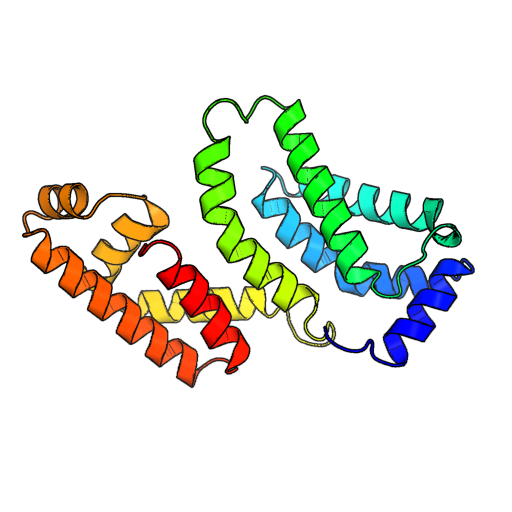93 4.133 -7.022 1.00 82.62 76 PHE A C 1
ATOM 638 O O . PHE A 1 76 ? 5.170 4.295 -6.992 1.00 82.62 76 PHE A O 1
ATOM 645 N N . THR A 1 77 ? 7.233 5.159 -7.187 1.00 80.50 77 THR A N 1
ATOM 646 C CA . THR A 1 77 ? 6.788 6.552 -7.326 1.00 80.50 77 THR A CA 1
ATOM 647 C C . THR A 1 77 ? 5.932 6.759 -8.577 1.00 80.50 77 THR A C 1
ATOM 649 O O . THR A 1 77 ? 4.912 7.451 -8.512 1.00 80.50 77 THR A O 1
ATOM 652 N N . MET A 1 78 ? 6.307 6.152 -9.708 1.00 87.94 78 MET A N 1
ATOM 653 C CA . MET A 1 78 ? 5.539 6.221 -10.955 1.00 87.94 78 MET A CA 1
ATOM 654 C C . MET A 1 78 ? 4.136 5.629 -10.786 1.00 87.94 78 MET A C 1
ATOM 656 O O . MET A 1 78 ? 3.158 6.305 -11.111 1.00 87.94 78 MET A O 1
ATOM 660 N N . VAL A 1 79 ? 4.030 4.425 -10.213 1.00 89.38 79 VAL A N 1
ATOM 661 C CA . VAL A 1 79 ? 2.746 3.742 -9.978 1.00 89.38 79 VAL A CA 1
ATOM 662 C C . VAL A 1 79 ? 1.865 4.534 -9.017 1.00 89.38 79 VAL A C 1
ATOM 664 O O . VAL A 1 79 ? 0.682 4.742 -9.293 1.00 89.38 79 VAL A O 1
ATOM 667 N N . ARG A 1 80 ? 2.430 5.046 -7.915 1.00 83.38 80 ARG A N 1
ATOM 668 C CA . ARG A 1 80 ? 1.693 5.910 -6.982 1.00 83.38 80 ARG A CA 1
ATOM 669 C C . ARG A 1 80 ? 1.108 7.122 -7.698 1.00 83.38 80 ARG A C 1
ATOM 671 O O . ARG A 1 80 ? -0.080 7.405 -7.569 1.00 83.38 80 ARG A O 1
ATOM 678 N N . ASN A 1 81 ? 1.933 7.838 -8.457 1.00 82.75 81 ASN A N 1
ATOM 679 C CA . ASN A 1 81 ? 1.493 9.040 -9.156 1.00 82.75 81 ASN A CA 1
ATOM 680 C C . ASN A 1 81 ? 0.426 8.713 -10.211 1.00 82.75 81 ASN A C 1
ATOM 682 O O . ASN A 1 81 ? -0.523 9.478 -10.366 1.00 82.75 81 ASN A O 1
ATOM 686 N N . ALA A 1 82 ? 0.539 7.570 -10.896 1.00 87.69 82 ALA A N 1
ATOM 687 C CA . ALA A 1 82 ? -0.481 7.091 -11.825 1.00 87.69 82 ALA A CA 1
ATOM 688 C C . ALA A 1 82 ? -1.827 6.855 -11.118 1.00 87.69 82 ALA A C 1
ATOM 690 O O . ALA A 1 82 ? -2.853 7.350 -11.584 1.00 87.69 82 ALA A O 1
ATOM 691 N N . CYS A 1 83 ? -1.818 6.201 -9.952 1.00 84.81 83 CYS A N 1
ATOM 692 C CA . CYS A 1 83 ? -3.019 5.979 -9.143 1.00 84.81 83 CYS A CA 1
ATOM 693 C C . CYS A 1 83 ? -3.654 7.296 -8.669 1.00 84.81 83 CYS A C 1
ATOM 695 O O . CYS A 1 83 ? -4.859 7.493 -8.815 1.00 84.81 83 CYS A O 1
ATOM 697 N N . LEU A 1 84 ? -2.851 8.229 -8.148 1.00 80.06 84 LEU A N 1
ATOM 698 C CA . LEU A 1 84 ? -3.344 9.535 -7.695 1.00 80.06 84 LEU A CA 1
ATOM 699 C C . LEU A 1 84 ? -3.937 10.355 -8.848 1.00 80.06 84 LEU A C 1
ATOM 701 O O . LEU A 1 84 ? -5.000 10.958 -8.698 1.00 80.06 84 LEU A O 1
ATOM 705 N N . ASN A 1 85 ? -3.288 10.344 -10.015 1.00 82.31 85 ASN A N 1
ATOM 706 C CA . ASN A 1 85 ? -3.796 11.020 -11.207 1.00 82.31 85 ASN A CA 1
ATOM 707 C C . ASN A 1 85 ? -5.109 10.399 -11.692 1.00 82.31 85 ASN A C 1
ATOM 709 O O . ASN A 1 85 ? -6.041 11.137 -12.009 1.00 82.31 85 ASN A O 1
ATOM 713 N N . TYR A 1 86 ? -5.212 9.068 -11.706 1.00 85.00 86 TYR A N 1
ATOM 714 C CA . TYR A 1 86 ? -6.448 8.365 -12.050 1.00 85.00 86 TYR A CA 1
ATOM 715 C C . TYR A 1 86 ? -7.605 8.771 -11.126 1.00 85.00 86 TYR A C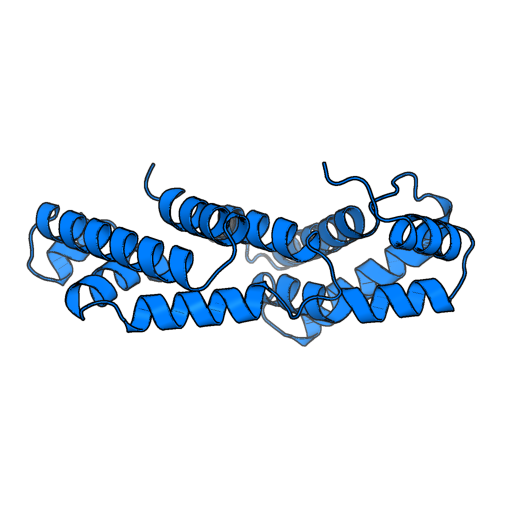 1
ATOM 717 O O . TYR A 1 86 ? -8.694 9.107 -11.591 1.00 85.00 86 TYR A O 1
ATOM 725 N N . LEU A 1 87 ? -7.363 8.809 -9.813 1.00 76.06 87 LEU A N 1
ATOM 726 C CA . LEU A 1 87 ? -8.367 9.226 -8.833 1.00 76.06 87 LEU A CA 1
ATOM 727 C C . LEU A 1 87 ? -8.792 10.686 -9.018 1.00 76.06 87 LEU A C 1
ATOM 729 O O . LEU A 1 87 ? -9.987 10.987 -8.976 1.00 76.06 87 LEU A O 1
ATOM 733 N N . LYS A 1 88 ? -7.830 11.579 -9.280 1.00 73.00 88 LYS A N 1
ATOM 734 C CA . LYS A 1 88 ? -8.087 12.994 -9.576 1.00 73.00 88 LYS A CA 1
ATOM 735 C C . LYS A 1 88 ? -8.952 13.168 -10.823 1.00 73.00 88 LYS A C 1
ATOM 737 O O . LYS A 1 88 ? -9.887 13.964 -10.804 1.00 73.00 88 LYS A O 1
ATOM 742 N N . HIS A 1 89 ? -8.664 12.418 -11.885 1.00 76.69 89 HIS A N 1
ATOM 743 C CA . HIS A 1 89 ? -9.418 12.482 -13.137 1.00 76.69 89 HIS A CA 1
ATOM 744 C C . HIS A 1 89 ? -10.851 11.954 -13.009 1.00 76.69 89 HIS A C 1
ATOM 746 O O . HIS A 1 89 ? -11.751 12.516 -13.625 1.00 76.69 89 HIS A O 1
ATOM 752 N N . ASN A 1 90 ? -11.086 10.941 -12.173 1.00 71.62 90 ASN A N 1
ATOM 753 C CA . ASN A 1 90 ? -12.417 10.355 -11.984 1.00 71.62 90 ASN A CA 1
ATOM 754 C C . ASN A 1 90 ? -13.310 11.105 -10.979 1.00 71.62 90 ASN A C 1
ATOM 756 O O . ASN A 1 90 ? -14.379 10.615 -10.624 1.00 71.62 90 ASN A O 1
ATOM 760 N N . GLY A 1 91 ? -12.903 12.285 -10.498 1.00 59.06 91 GLY A N 1
ATOM 761 C CA . GLY A 1 91 ? -13.758 13.147 -9.669 1.00 59.06 91 GLY A CA 1
ATOM 762 C C . GLY A 1 91 ? -14.066 12.613 -8.262 1.00 59.06 91 GLY A C 1
ATOM 763 O O . GLY A 1 91 ? -14.862 13.213 -7.544 1.00 59.06 91 GLY A O 1
ATOM 764 N N . VAL A 1 92 ? -13.404 11.538 -7.819 1.00 56.34 92 VAL A N 1
ATOM 765 C CA . VAL A 1 92 ? -13.604 10.892 -6.498 1.00 56.34 92 VAL A CA 1
ATOM 766 C C . VAL A 1 92 ? -13.081 11.760 -5.331 1.00 56.34 92 VAL A C 1
ATOM 768 O O . VAL A 1 92 ? -13.237 11.444 -4.153 1.00 56.34 92 VAL A O 1
ATOM 771 N N . VAL A 1 93 ? -12.477 12.906 -5.638 1.00 51.72 93 VAL A N 1
ATOM 772 C CA . VAL A 1 93 ? -11.573 13.621 -4.736 1.00 51.72 93 VAL A CA 1
ATOM 773 C C . VAL A 1 93 ? -12.242 14.684 -3.854 1.00 51.72 93 VAL A C 1
ATOM 775 O O . VAL A 1 93 ? -11.749 14.942 -2.763 1.00 51.72 93 VAL A O 1
ATOM 778 N N . ALA A 1 94 ? -13.408 15.237 -4.198 1.00 50.06 94 ALA A N 1
ATOM 779 C CA . ALA A 1 94 ? -13.926 16.405 -3.464 1.00 50.06 94 ALA A CA 1
ATOM 780 C C . ALA A 1 94 ? -14.293 16.159 -1.978 1.00 50.06 94 ALA A C 1
ATOM 782 O O . ALA A 1 94 ? -14.468 17.118 -1.231 1.00 50.06 94 ALA A O 1
ATOM 783 N N . ARG A 1 95 ? -14.411 14.902 -1.520 1.00 47.03 95 ARG A N 1
ATOM 784 C CA . ARG A 1 95 ? -14.779 14.581 -0.123 1.00 47.03 95 ARG A CA 1
ATOM 785 C C . ARG A 1 95 ? -13.841 13.609 0.597 1.00 47.03 95 ARG A C 1
ATOM 787 O O . ARG A 1 95 ? -13.880 13.543 1.818 1.00 47.03 95 ARG A O 1
ATOM 794 N N . HIS A 1 96 ? -12.989 12.892 -0.135 1.00 45.59 96 HIS A N 1
ATOM 795 C CA . HIS A 1 96 ? -12.161 11.804 0.398 1.00 45.59 96 HIS A CA 1
ATOM 796 C C . HIS A 1 96 ? -10.660 12.121 0.464 1.00 45.59 96 HIS A C 1
ATOM 798 O O . HIS A 1 96 ? -9.911 11.355 1.067 1.00 45.59 96 HIS A O 1
ATOM 804 N N . GLU A 1 97 ? -10.213 13.247 -0.100 1.00 46.62 97 GLU A N 1
ATOM 805 C CA . GLU A 1 97 ? -8.789 13.584 -0.241 1.00 46.62 97 GLU A CA 1
ATOM 806 C C . GLU A 1 97 ? -8.050 13.686 1.103 1.00 46.62 97 GLU A C 1
ATOM 808 O O . GLU A 1 97 ? -6.900 13.273 1.188 1.00 46.62 97 GLU A O 1
ATOM 813 N N . LEU A 1 98 ? -8.709 14.144 2.174 1.00 44.25 98 LEU A N 1
ATOM 814 C CA . LEU A 1 98 ? -8.105 14.292 3.508 1.00 44.25 98 LEU A CA 1
ATOM 815 C C . LEU A 1 98 ? -8.077 12.988 4.324 1.00 44.25 98 LEU A C 1
ATOM 817 O O . LEU A 1 98 ? -7.097 12.726 5.016 1.00 44.25 98 LEU A O 1
ATOM 821 N N . GLU A 1 99 ? -9.104 12.141 4.225 1.00 48.16 99 GLU A N 1
ATOM 822 C CA . GLU A 1 99 ? -9.158 10.869 4.967 1.00 48.16 99 GLU A CA 1
ATOM 823 C C . GLU A 1 99 ? -8.346 9.758 4.296 1.00 48.16 99 GLU A C 1
ATOM 825 O O . GLU A 1 99 ? -7.663 8.996 4.986 1.00 48.16 99 GLU A O 1
ATOM 830 N N . TYR A 1 100 ? -8.375 9.672 2.960 1.00 49.16 100 TYR A N 1
ATOM 831 C CA . TYR A 1 100 ? -7.592 8.673 2.229 1.00 49.16 100 TYR A CA 1
ATOM 832 C C . TYR A 1 100 ? -6.096 8.973 2.311 1.00 49.16 100 TYR A C 1
ATOM 834 O O . TYR A 1 100 ? -5.319 8.073 2.612 1.00 49.16 100 TYR A O 1
ATOM 842 N N . THR A 1 101 ? -5.663 10.223 2.125 1.00 49.88 101 THR A N 1
ATOM 843 C CA . THR A 1 101 ? -4.228 10.550 2.225 1.00 49.88 101 THR A CA 1
ATOM 844 C C . THR A 1 101 ? -3.683 10.378 3.646 1.00 49.88 101 THR A C 1
ATOM 846 O O . THR A 1 101 ? -2.551 9.920 3.803 1.00 49.88 101 THR A O 1
ATOM 849 N N . ALA A 1 102 ? -4.473 10.666 4.687 1.00 47.19 102 ALA A N 1
ATOM 850 C CA . ALA A 1 102 ? -4.060 10.474 6.078 1.00 47.19 102 ALA A CA 1
ATOM 851 C C . ALA A 1 102 ? -3.956 8.988 6.473 1.00 47.19 102 ALA A C 1
ATOM 853 O O . ALA A 1 102 ? -2.947 8.592 7.056 1.00 47.19 102 ALA A O 1
ATOM 854 N N . ARG A 1 103 ? -4.938 8.145 6.103 1.00 51.00 103 ARG A N 1
ATOM 855 C CA . ARG A 1 103 ? -4.867 6.683 6.319 1.00 51.00 103 ARG A CA 1
ATOM 856 C C . ARG A 1 103 ? -3.727 6.033 5.536 1.00 51.00 103 ARG A C 1
ATOM 858 O O . ARG A 1 103 ? -3.049 5.154 6.062 1.00 51.00 103 ARG A O 1
ATOM 865 N N . MET A 1 104 ? -3.497 6.478 4.301 1.00 53.06 104 MET A N 1
ATOM 866 C CA . MET A 1 104 ? -2.503 5.868 3.420 1.00 53.06 104 MET A CA 1
ATOM 867 C C . MET A 1 104 ? -1.066 6.267 3.764 1.00 53.06 104 MET A C 1
ATOM 869 O O . MET A 1 104 ? -0.181 5.456 3.542 1.00 53.06 104 MET A O 1
ATOM 873 N N . ARG A 1 105 ? -0.792 7.437 4.365 1.00 51.19 105 ARG A N 1
ATOM 874 C CA . ARG A 1 105 ? 0.589 7.847 4.717 1.00 51.19 105 ARG A CA 1
ATOM 875 C C . ARG A 1 105 ? 1.326 6.856 5.625 1.00 51.19 105 ARG A C 1
ATOM 877 O O . ARG A 1 105 ? 2.539 6.699 5.494 1.00 51.19 105 ARG A O 1
ATOM 884 N N . GLY A 1 106 ? 0.625 6.208 6.558 1.00 50.19 106 GLY A N 1
ATOM 885 C CA . GLY A 1 106 ? 1.218 5.168 7.406 1.00 50.19 106 GLY A CA 1
ATOM 886 C C . GLY A 1 106 ? 1.529 3.902 6.606 1.00 50.19 106 GLY A C 1
ATOM 887 O O . GLY A 1 106 ? 2.657 3.409 6.593 1.00 50.19 106 GLY A O 1
ATOM 888 N N . GLU A 1 107 ? 0.540 3.421 5.863 1.00 52.91 107 GLU A N 1
ATOM 889 C CA . GLU A 1 107 ? 0.661 2.212 5.051 1.00 52.91 107 GLU A CA 1
ATOM 890 C C . GLU A 1 107 ? 1.663 2.366 3.899 1.00 52.91 107 GLU A C 1
ATOM 892 O O . GLU A 1 107 ? 2.356 1.415 3.564 1.00 52.91 107 GLU A O 1
ATOM 897 N N . GLU A 1 108 ? 1.805 3.565 3.340 1.00 56.56 108 GLU A N 1
ATOM 898 C CA . GLU A 1 108 ? 2.756 3.905 2.282 1.00 56.56 108 GLU A CA 1
ATOM 899 C C . GLU A 1 108 ? 4.204 3.766 2.763 1.00 56.56 108 GLU A C 1
ATOM 901 O O . GLU A 1 108 ? 5.051 3.272 2.023 1.00 56.56 108 GLU A O 1
ATOM 906 N N . ARG A 1 109 ? 4.496 4.117 4.024 1.00 56.22 109 ARG A N 1
ATOM 907 C CA . ARG A 1 109 ? 5.828 3.894 4.608 1.00 56.22 109 ARG A CA 1
ATOM 908 C C . ARG A 1 109 ? 6.120 2.408 4.768 1.00 56.22 109 ARG A C 1
ATOM 910 O O . ARG A 1 109 ? 7.210 1.983 4.400 1.00 56.22 109 ARG A O 1
ATOM 917 N N . ILE A 1 110 ? 5.147 1.627 5.241 1.00 54.16 110 ILE A N 1
ATOM 918 C CA . ILE A 1 110 ? 5.267 0.164 5.345 1.00 54.16 110 ILE A CA 1
ATOM 919 C C . ILE A 1 110 ? 5.477 -0.456 3.962 1.00 54.16 110 ILE A C 1
ATOM 921 O O . ILE A 1 110 ? 6.360 -1.286 3.808 1.00 54.16 110 ILE A O 1
ATOM 925 N N . TYR A 1 111 ? 4.718 -0.027 2.955 1.00 56.72 111 TYR A N 1
ATOM 926 C CA . TYR A 1 111 ? 4.839 -0.533 1.591 1.00 56.72 111 TYR A CA 1
ATOM 927 C C . TYR A 1 111 ? 6.142 -0.131 0.923 1.00 56.72 111 TYR A C 1
ATOM 929 O O . TYR A 1 111 ? 6.753 -0.961 0.271 1.00 56.72 111 TYR A O 1
ATOM 937 N N . SER A 1 112 ? 6.591 1.113 1.095 1.00 59.75 112 SER A N 1
ATOM 938 C CA . SER A 1 112 ? 7.904 1.534 0.606 1.00 59.75 112 SER A CA 1
ATOM 939 C C . SER A 1 112 ? 9.014 0.714 1.261 1.00 59.75 112 SER A C 1
ATOM 941 O O . SER A 1 112 ? 9.946 0.299 0.590 1.00 59.75 112 SER A O 1
ATOM 943 N N . TYR A 1 113 ? 8.883 0.414 2.554 1.00 56.56 113 TYR A N 1
ATOM 944 C CA . TYR A 1 113 ? 9.850 -0.391 3.281 1.00 56.56 113 TYR A CA 1
ATOM 945 C C . TYR A 1 113 ? 9.820 -1.857 2.837 1.00 56.56 113 TYR A C 1
ATOM 947 O O . TYR A 1 113 ? 10.871 -2.410 2.552 1.00 56.56 113 TYR A O 1
ATOM 955 N N . ASP A 1 114 ? 8.636 -2.456 2.697 1.00 55.75 114 ASP A N 1
ATOM 956 C CA . ASP A 1 114 ? 8.441 -3.806 2.164 1.00 55.75 114 ASP A CA 1
ATOM 957 C C . ASP A 1 114 ? 8.999 -3.917 0.736 1.00 55.75 114 ASP A C 1
ATOM 959 O O . ASP A 1 114 ? 9.814 -4.788 0.437 1.00 55.75 114 ASP A O 1
ATOM 963 N N . PHE A 1 115 ? 8.627 -2.988 -0.141 1.00 59.75 115 PHE A N 1
ATOM 964 C CA . PHE A 1 115 ? 9.038 -2.945 -1.542 1.00 59.75 115 PHE A CA 1
ATOM 965 C C . PHE A 1 115 ? 10.555 -2.776 -1.725 1.00 59.75 115 PHE A C 1
ATOM 967 O O . PHE A 1 115 ? 11.117 -3.316 -2.677 1.00 59.75 115 PHE A O 1
ATOM 974 N N . LEU A 1 116 ? 11.207 -2.050 -0.809 1.00 58.72 116 LEU A N 1
ATOM 975 C CA . LEU A 1 116 ? 12.660 -1.851 -0.772 1.00 58.72 116 LEU A CA 1
ATOM 976 C C . LEU A 1 116 ? 13.398 -2.902 0.073 1.00 58.72 116 LEU A C 1
ATOM 978 O O . LEU A 1 116 ? 14.626 -2.967 0.022 1.00 58.72 116 LEU A O 1
ATOM 982 N N . SER A 1 117 ? 12.672 -3.715 0.843 1.00 50.66 117 SER A N 1
ATOM 983 C CA . SER A 1 117 ? 13.204 -4.901 1.505 1.00 50.66 117 SER A CA 1
ATOM 984 C C . SER A 1 117 ? 13.272 -6.057 0.506 1.00 50.66 117 SER A C 1
ATOM 986 O O . SER A 1 117 ? 12.453 -6.163 -0.411 1.00 50.66 117 SER A O 1
ATOM 988 N N . ASP A 1 118 ? 14.323 -6.860 0.643 1.00 51.59 118 ASP A N 1
ATOM 989 C CA . ASP A 1 118 ? 14.814 -7.819 -0.342 1.00 51.59 118 ASP A CA 1
ATOM 990 C C . ASP A 1 118 ? 13.697 -8.598 -1.059 1.00 51.59 118 ASP A C 1
ATOM 992 O O . ASP A 1 118 ? 12.965 -9.389 -0.467 1.00 51.59 118 ASP A O 1
ATOM 996 N N . ALA A 1 119 ? 13.555 -8.371 -2.365 1.00 49.12 119 ALA A N 1
ATOM 997 C CA . ALA A 1 119 ? 12.450 -8.894 -3.163 1.00 49.12 119 ALA A CA 1
ATOM 998 C C . ALA A 1 119 ? 12.587 -10.394 -3.519 1.00 49.12 119 ALA A C 1
ATOM 1000 O O . ALA A 1 119 ? 11.929 -10.858 -4.447 1.00 49.12 119 ALA A O 1
ATOM 1001 N N . GLU A 1 120 ? 13.467 -11.129 -2.826 1.00 43.19 120 GLU A N 1
ATOM 1002 C CA . GLU A 1 120 ? 13.448 -12.602 -2.746 1.00 43.19 120 GLU A CA 1
ATOM 1003 C C . GLU A 1 120 ? 12.628 -13.135 -1.554 1.00 43.19 120 GLU A C 1
ATOM 1005 O O . GLU A 1 120 ? 12.348 -14.332 -1.487 1.00 43.19 120 GLU A O 1
ATOM 1010 N N . GLN A 1 121 ? 12.203 -12.277 -0.620 1.00 46.53 121 GLN A N 1
ATOM 1011 C CA . GLN A 1 121 ? 11.322 -12.688 0.472 1.00 46.53 121 GLN A CA 1
ATOM 1012 C C . GLN A 1 121 ? 9.849 -12.725 0.018 1.00 46.53 121 GLN A C 1
ATOM 1014 O O . GLN A 1 121 ? 9.446 -11.920 -0.832 1.00 46.53 121 GLN A O 1
ATOM 1019 N N . PRO A 1 122 ? 9.024 -13.649 0.563 1.00 45.28 122 PRO A N 1
ATOM 1020 C CA . PRO A 1 122 ? 7.570 -13.620 0.393 1.00 45.28 122 PRO A CA 1
ATOM 1021 C C . PRO A 1 122 ? 7.032 -12.219 0.681 1.00 45.28 122 PRO A C 1
ATOM 1023 O O . PRO A 1 122 ? 7.637 -11.497 1.466 1.00 45.28 122 PRO A O 1
ATOM 1026 N N . CYS A 1 123 ? 5.910 -11.836 0.057 1.00 51.44 123 CYS A N 1
ATOM 1027 C CA . CYS A 1 123 ? 5.285 -10.523 0.240 1.00 51.44 123 CYS A CA 1
ATOM 1028 C C . CYS A 1 123 ? 5.145 -10.211 1.741 1.00 5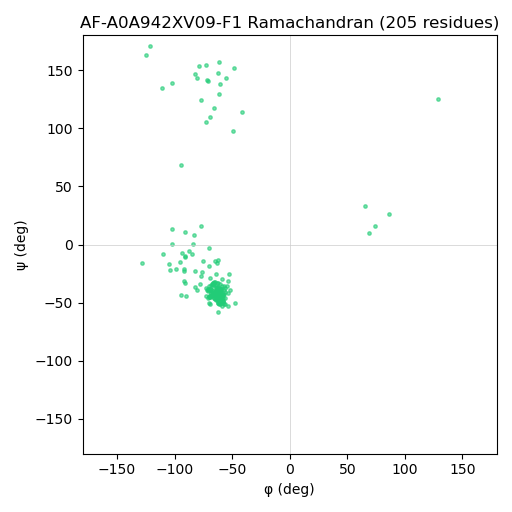1.44 123 CYS A C 1
ATOM 1030 O O . CYS A 1 123 ? 4.201 -10.669 2.392 1.00 51.44 123 CYS A O 1
ATOM 1032 N N . LEU A 1 124 ? 6.098 -9.446 2.285 1.00 53.09 124 LEU A N 1
ATOM 1033 C CA . LEU A 1 124 ? 6.229 -9.166 3.713 1.00 53.09 124 LEU A CA 1
ATOM 1034 C C . LEU A 1 124 ? 4.948 -8.490 4.197 1.00 53.09 124 LEU A C 1
ATOM 1036 O O . LEU A 1 124 ? 4.532 -8.686 5.329 1.00 53.09 124 LEU A O 1
ATOM 1040 N N . TYR A 1 125 ? 4.277 -7.747 3.311 1.00 51.03 125 TYR A N 1
ATOM 1041 C CA . TYR A 1 125 ? 2.973 -7.153 3.551 1.00 51.03 125 TYR A CA 1
ATOM 1042 C C . TYR A 1 125 ? 1.838 -8.164 3.775 1.00 51.03 125 TYR A C 1
ATOM 1044 O O . TYR A 1 125 ? 1.022 -7.957 4.670 1.00 51.03 125 TYR A O 1
ATOM 1052 N N . GLU A 1 126 ? 1.747 -9.243 2.994 1.00 54.56 126 GLU A N 1
ATOM 1053 C CA . GLU A 1 126 ? 0.696 -10.258 3.176 1.00 54.56 126 GLU A CA 1
ATOM 1054 C C . GLU A 1 126 ? 0.913 -11.052 4.467 1.00 54.56 126 GLU A C 1
ATOM 1056 O O . GLU A 1 126 ? -0.041 -11.345 5.194 1.00 54.56 126 GLU A O 1
ATOM 1061 N N . GLU A 1 127 ? 2.171 -11.357 4.788 1.00 57.91 127 GLU A N 1
ATOM 1062 C CA . GLU A 1 127 ? 2.541 -11.940 6.078 1.00 57.91 127 GLU A CA 1
ATOM 1063 C C . GLU A 1 127 ? 2.243 -10.969 7.222 1.00 57.91 127 GLU A C 1
ATOM 1065 O O . GLU A 1 127 ? 1.608 -11.347 8.205 1.00 57.91 127 GLU A O 1
ATOM 1070 N N . LEU A 1 128 ? 2.583 -9.692 7.062 1.0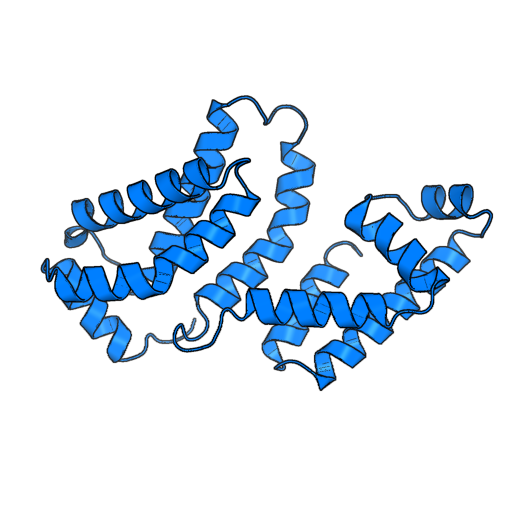0 59.06 128 LEU A N 1
ATOM 1071 C CA . LEU A 1 128 ? 2.307 -8.651 8.044 1.00 59.06 128 LEU A CA 1
ATOM 1072 C C . LEU A 1 128 ? 0.809 -8.462 8.275 1.00 59.06 128 LEU A C 1
ATOM 1074 O O . LEU A 1 128 ? 0.374 -8.396 9.421 1.00 59.06 128 LEU A O 1
ATOM 1078 N N . GLN A 1 129 ? 0.000 -8.406 7.216 1.00 60.66 129 GLN A N 1
ATOM 1079 C CA . GLN A 1 129 ? -1.455 -8.337 7.331 1.00 60.66 129 GLN A CA 1
ATOM 1080 C C . GLN A 1 129 ? -2.005 -9.548 8.075 1.00 60.66 129 GLN A C 1
ATOM 1082 O O . GLN A 1 129 ? -2.873 -9.397 8.935 1.00 60.66 129 GLN A O 1
ATOM 1087 N N . ARG A 1 130 ? -1.487 -10.743 7.779 1.00 66.19 130 ARG A N 1
ATOM 1088 C CA . ARG A 1 130 ? -1.893 -11.975 8.453 1.00 66.19 130 ARG A CA 1
ATOM 1089 C C . ARG A 1 130 ? -1.546 -11.941 9.939 1.00 66.19 130 ARG A C 1
ATOM 1091 O O . ARG A 1 130 ? -2.398 -12.278 10.759 1.00 66.19 130 ARG A O 1
ATOM 1098 N N . GLU A 1 131 ? -0.342 -11.509 10.297 1.00 69.44 131 GLU A N 1
ATOM 1099 C CA . GLU A 1 131 ? 0.086 -11.406 11.695 1.00 69.44 131 GLU A CA 1
ATOM 1100 C C . GLU A 1 131 ? -0.656 -10.293 12.446 1.00 69.44 131 GLU A C 1
ATOM 1102 O O . GLU A 1 131 ? -1.085 -10.497 13.580 1.00 69.44 131 GLU A O 1
ATOM 1107 N N . VAL A 1 132 ? -0.920 -9.149 11.808 1.00 68.69 132 VAL A N 1
ATOM 1108 C CA . VAL A 1 132 ? -1.767 -8.090 12.378 1.00 68.69 132 VAL A CA 1
ATOM 1109 C C . VAL A 1 132 ? -3.185 -8.604 12.612 1.00 68.69 132 VAL A C 1
ATOM 1111 O O . VAL A 1 132 ? -3.743 -8.376 13.684 1.00 68.69 132 VAL A O 1
ATOM 1114 N N . GLN A 1 133 ? -3.762 -9.333 11.656 1.00 72.56 133 GLN A N 1
ATOM 1115 C CA . GLN A 1 133 ? -5.106 -9.887 11.792 1.00 72.56 133 GLN A CA 1
ATOM 1116 C C . GLN A 1 133 ? -5.176 -10.909 12.934 1.00 72.56 133 GLN A C 1
ATOM 1118 O O . GLN A 1 133 ? -6.060 -10.808 13.783 1.00 72.56 133 GLN A O 1
ATOM 1123 N N . LYS A 1 134 ? -4.200 -11.822 13.033 1.00 76.25 134 LYS A N 1
ATOM 1124 C CA . LYS A 1 134 ? -4.073 -12.750 14.171 1.00 76.25 134 LYS A CA 1
ATOM 1125 C C . LYS A 1 134 ? -3.947 -12.010 15.500 1.00 76.25 134 LYS A C 1
ATOM 1127 O O . LYS A 1 134 ? -4.600 -12.380 16.474 1.00 76.25 134 LYS A O 1
ATOM 1132 N N . ALA A 1 135 ? -3.141 -10.952 15.545 1.00 77.00 135 ALA A N 1
ATOM 1133 C CA . ALA A 1 135 ? -2.948 -10.151 16.745 1.00 77.00 135 ALA A CA 1
ATOM 1134 C C . ALA A 1 135 ? -4.250 -9.449 17.171 1.00 77.00 135 ALA A C 1
ATOM 1136 O O . ALA A 1 135 ? -4.586 -9.441 18.356 1.00 77.00 135 ALA A O 1
ATOM 1137 N N . VAL A 1 136 ? -5.011 -8.908 16.212 1.00 76.88 136 VAL A N 1
ATOM 1138 C CA . VAL A 1 136 ? -6.335 -8.310 16.446 1.00 76.88 136 VAL A CA 1
ATOM 1139 C C . VAL A 1 136 ? -7.331 -9.368 16.921 1.00 76.88 136 VAL A C 1
ATOM 1141 O O . VAL A 1 136 ? -8.096 -9.112 17.851 1.00 76.88 136 VAL A O 1
ATOM 1144 N N . ASP A 1 137 ? -7.300 -10.566 16.343 1.00 79.38 137 ASP A N 1
ATOM 1145 C CA . ASP A 1 137 ? -8.194 -11.660 16.721 1.00 79.38 137 ASP A CA 1
ATOM 1146 C C . ASP A 1 137 ? -7.827 -12.336 18.051 1.00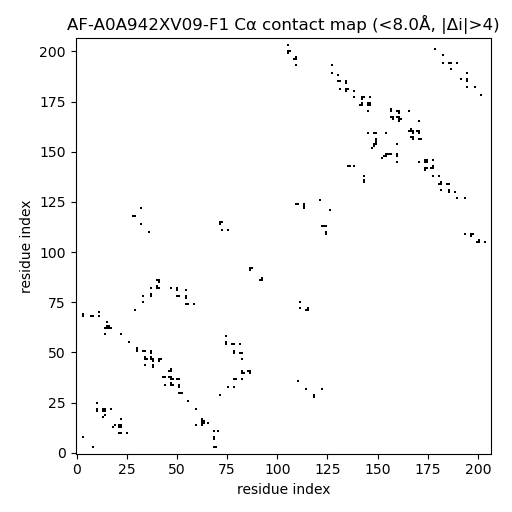 79.38 137 ASP A C 1
ATOM 1148 O O . ASP A 1 137 ? -8.663 -13.014 18.649 1.00 79.38 137 ASP A O 1
ATOM 1152 N N . ALA A 1 138 ? -6.626 -12.088 18.574 1.00 82.19 138 ALA A N 1
ATOM 1153 C CA . ALA A 1 138 ? -6.213 -12.476 19.922 1.00 82.19 138 ALA A CA 1
ATOM 1154 C C . ALA A 1 138 ? -6.579 -11.430 20.999 1.00 82.19 138 ALA A C 1
ATOM 1156 O O . ALA A 1 138 ? -6.367 -11.656 22.198 1.00 82.19 138 ALA A O 1
ATOM 1157 N N . LEU A 1 139 ? -7.118 -10.266 20.609 1.00 84.88 139 LEU A N 1
ATOM 1158 C CA . LEU A 1 139 ? -7.557 -9.252 21.567 1.00 84.88 139 LEU A CA 1
ATOM 1159 C C . LEU A 1 139 ? -8.831 -9.699 22.301 1.00 84.88 139 LEU A C 1
ATOM 1161 O O . LEU A 1 139 ? -9.747 -10.225 21.661 1.00 84.88 139 LEU A O 1
ATOM 1165 N N . PRO A 1 140 ? -8.948 -9.410 23.614 1.00 87.31 140 PRO A N 1
ATOM 1166 C CA . PRO A 1 140 ? -10.206 -9.567 24.339 1.00 87.31 140 PRO A CA 1
ATOM 1167 C C . PRO A 1 140 ? -11.328 -8.771 23.665 1.00 87.31 140 PRO A C 1
ATOM 1169 O O . PRO A 1 140 ? -11.077 -7.648 23.218 1.00 87.31 140 PRO A O 1
ATOM 1172 N N . ASP A 1 141 ? -12.548 -9.309 23.652 1.00 85.69 141 ASP A N 1
ATOM 1173 C CA . ASP A 1 141 ? -13.674 -8.806 22.848 1.00 85.69 141 ASP A CA 1
ATOM 1174 C C . ASP A 1 141 ? -13.867 -7.291 22.948 1.00 85.69 141 ASP A C 1
ATOM 1176 O O . ASP A 1 141 ? -13.845 -6.594 21.935 1.00 85.69 141 ASP A O 1
ATOM 1180 N N . ARG A 1 142 ? -13.912 -6.741 24.169 1.00 85.31 142 ARG A N 1
ATOM 1181 C CA . ARG A 1 142 ? -14.060 -5.289 24.367 1.00 85.31 142 ARG A CA 1
ATOM 1182 C C . ARG A 1 142 ? -12.879 -4.460 23.877 1.00 85.31 142 ARG A C 1
ATOM 1184 O O . ARG A 1 142 ? -13.077 -3.351 23.397 1.00 85.31 142 ARG A O 1
ATOM 1191 N N . CYS A 1 143 ? -11.654 -4.975 23.967 1.00 86.25 143 CYS A N 1
ATOM 1192 C CA . CYS A 1 143 ? -10.488 -4.272 23.429 1.00 86.25 143 CYS A CA 1
ATOM 1193 C C . CYS A 1 143 ? -10.498 -4.300 21.897 1.00 86.25 143 CYS A C 1
ATOM 1195 O O . CYS A 1 143 ? -10.176 -3.295 21.271 1.00 86.25 143 CYS A O 1
ATOM 1197 N N . ARG A 1 144 ? -10.899 -5.429 21.298 1.00 87.06 144 ARG A N 1
ATOM 1198 C CA . ARG A 1 144 ? -11.020 -5.589 19.845 1.00 87.06 144 ARG A CA 1
ATOM 1199 C C . ARG A 1 144 ? -12.087 -4.670 19.269 1.00 87.06 144 ARG A C 1
ATOM 1201 O O . ARG A 1 144 ? -11.831 -3.988 18.287 1.00 87.06 144 ARG A O 1
ATOM 1208 N N . GLU A 1 145 ? -13.260 -4.647 19.886 1.00 89.06 145 GLU A N 1
ATOM 1209 C CA . GLU A 1 145 ? -14.402 -3.847 19.450 1.00 89.06 145 GLU A CA 1
ATOM 1210 C C . GLU A 1 145 ? -14.075 -2.349 19.489 1.00 89.06 145 GLU A C 1
ATOM 1212 O O . GLU A 1 145 ? -14.200 -1.662 18.476 1.00 89.06 145 GLU A O 1
ATOM 1217 N N . VAL A 1 146 ? -13.540 -1.863 20.617 1.00 87.81 146 VAL A N 1
ATOM 1218 C CA . VAL A 1 146 ? -13.079 -0.474 20.767 1.00 87.81 146 VAL A CA 1
ATOM 1219 C C . VAL A 1 146 ? -11.981 -0.135 19.754 1.00 87.81 146 VAL A C 1
ATOM 1221 O O . VAL A 1 146 ? -12.018 0.924 19.126 1.00 87.81 146 VAL A O 1
ATOM 1224 N N . PHE A 1 147 ? -11.016 -1.037 19.555 1.00 84.19 147 PHE A N 1
ATOM 1225 C CA . PHE A 1 147 ? -9.949 -0.844 18.576 1.00 84.19 147 PHE A CA 1
ATOM 1226 C C . PHE A 1 147 ? -10.491 -0.770 17.143 1.00 84.19 147 PHE A C 1
ATOM 1228 O O . PHE A 1 147 ? -10.063 0.094 16.379 1.00 84.19 147 PHE A O 1
ATOM 1235 N N . ARG A 1 148 ? -11.462 -1.618 16.776 1.00 81.50 148 ARG A N 1
ATOM 1236 C CA . ARG A 1 148 ? -12.070 -1.595 15.440 1.00 81.50 148 ARG A CA 1
ATOM 1237 C C . ARG A 1 148 ? -12.844 -0.303 15.185 1.00 81.50 148 ARG A C 1
ATOM 1239 O O . ARG A 1 148 ? -12.608 0.330 14.158 1.00 81.50 148 ARG A O 1
ATOM 1246 N N . MET A 1 149 ? -13.665 0.127 16.142 1.00 79.56 149 MET A N 1
ATOM 1247 C CA . MET A 1 149 ? -14.399 1.392 16.049 1.00 79.56 149 MET A CA 1
ATOM 1248 C C . MET A 1 149 ? -13.458 2.598 15.911 1.00 79.56 149 MET A C 1
ATOM 1250 O O . MET A 1 149 ? -13.682 3.484 15.092 1.00 79.56 149 MET A O 1
ATOM 1254 N N . SER A 1 150 ? -12.352 2.613 16.656 1.00 79.25 150 SER A N 1
ATOM 1255 C CA . SER A 1 150 ? -11.362 3.689 16.549 1.00 79.25 150 SER A CA 1
ATOM 1256 C C . SER A 1 150 ? -10.610 3.664 15.213 1.00 79.25 150 SER A C 1
ATOM 1258 O O . SER A 1 150 ? -10.424 4.704 14.586 1.00 79.25 150 SER A O 1
ATOM 1260 N N . ARG A 1 151 ? -10.155 2.491 14.750 1.00 73.31 151 ARG A N 1
ATOM 1261 C CA . ARG A 1 151 ? -9.208 2.399 13.620 1.00 73.31 151 ARG A CA 1
ATOM 1262 C C . ARG A 1 151 ? -9.866 2.193 12.264 1.00 73.31 151 ARG A C 1
ATOM 1264 O O . ARG A 1 151 ? -9.487 2.859 11.298 1.00 73.31 151 ARG A O 1
ATOM 1271 N N . PHE A 1 152 ? -10.861 1.319 12.183 1.00 68.31 152 PHE A N 1
ATOM 1272 C CA . PHE A 1 152 ? -11.548 1.010 10.928 1.00 68.31 152 PHE A CA 1
ATOM 1273 C C . PHE A 1 152 ? -12.767 1.902 10.700 1.00 68.31 152 PHE A C 1
ATOM 1275 O O . PHE A 1 152 ? -13.012 2.297 9.562 1.00 68.31 152 PHE A O 1
ATOM 1282 N N . GLU A 1 153 ? -13.467 2.304 11.760 1.00 73.62 153 GLU A N 1
ATOM 1283 C CA . GLU A 1 153 ? -14.635 3.195 11.643 1.00 73.62 153 GLU A CA 1
ATOM 1284 C C . GLU A 1 153 ? -14.284 4.677 11.856 1.00 73.62 153 GLU A C 1
ATOM 1286 O O . GLU A 1 153 ? -15.059 5.541 11.466 1.00 73.62 153 GLU A O 1
ATOM 1291 N N . GLY A 1 154 ? -13.103 4.989 12.410 1.00 68.56 154 GLY A N 1
ATOM 1292 C CA . GLY A 1 154 ? -12.626 6.370 12.576 1.00 68.56 154 GLY A CA 1
ATOM 1293 C C . GLY A 1 154 ? -13.328 7.154 13.690 1.00 68.56 154 GLY A C 1
ATOM 1294 O O . GLY A 1 154 ? -13.222 8.378 13.732 1.00 68.56 154 GLY A O 1
ATOM 1295 N N . LEU A 1 155 ? -14.039 6.468 14.589 1.00 75.50 155 LEU A N 1
ATOM 1296 C CA . LEU A 1 155 ? -14.792 7.105 15.667 1.00 75.50 155 LEU A CA 1
ATOM 1297 C C . LEU A 1 155 ? -13.860 7.689 16.735 1.00 75.50 155 LEU A C 1
ATOM 1299 O O . LEU A 1 155 ? -12.869 7.072 17.141 1.00 75.50 155 LEU A O 1
ATOM 1303 N N . LYS A 1 156 ? -14.217 8.867 17.249 1.00 81.88 156 LYS A N 1
ATOM 1304 C CA . LYS A 1 156 ? -13.543 9.509 18.383 1.00 81.88 156 LYS A CA 1
ATOM 1305 C C . LYS A 1 156 ? -13.884 8.790 19.686 1.00 81.88 156 LYS A C 1
ATOM 1307 O O . LYS A 1 156 ? -14.971 8.234 19.835 1.00 81.88 156 LYS A O 1
ATOM 1312 N N . ASN A 1 157 ? -13.005 8.890 20.685 1.00 83.88 157 ASN A N 1
ATOM 1313 C CA . ASN A 1 157 ? -13.199 8.238 21.989 1.00 83.88 157 ASN A CA 1
ATOM 1314 C C . ASN A 1 157 ? -14.566 8.549 22.616 1.00 83.88 157 ASN A C 1
ATOM 1316 O O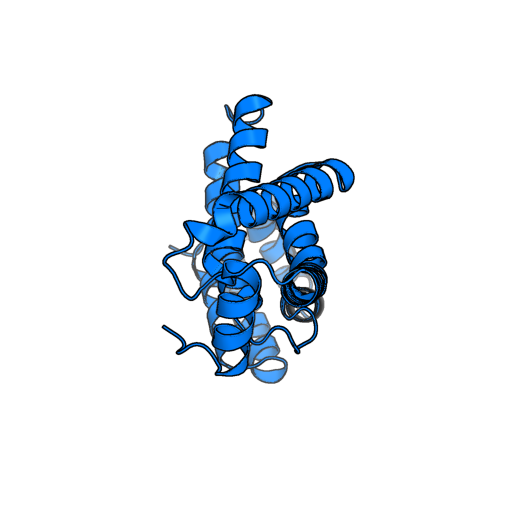 . ASN A 1 157 ? -15.215 7.646 23.137 1.00 83.88 157 ASN A O 1
ATOM 1320 N N . ARG A 1 158 ? -15.040 9.794 22.490 1.00 84.88 158 ARG A N 1
ATOM 1321 C CA . ARG A 1 158 ? -16.370 10.224 22.942 1.00 84.88 158 ARG A CA 1
ATOM 1322 C C . ARG A 1 158 ? -17.527 9.517 22.234 1.00 84.88 158 ARG A C 1
ATOM 1324 O O . ARG A 1 158 ? -18.515 9.169 22.874 1.00 84.88 158 ARG A O 1
ATOM 1331 N N . GLU A 1 159 ? -17.413 9.291 20.930 1.00 80.19 159 GLU A N 1
ATOM 1332 C CA . GLU A 1 159 ? -18.437 8.609 20.128 1.00 80.19 159 GLU A CA 1
ATOM 1333 C C . GLU A 1 159 ? -18.482 7.117 20.469 1.00 80.19 159 GLU A C 1
ATOM 1335 O O . GLU A 1 159 ? -19.558 6.548 20.646 1.00 80.19 159 GLU A O 1
ATOM 1340 N N . ILE A 1 160 ? -17.310 6.504 20.661 1.00 88.56 160 ILE A N 1
ATOM 1341 C CA . ILE A 1 160 ? -17.172 5.114 21.112 1.00 88.56 160 ILE A CA 1
ATOM 1342 C C . ILE A 1 160 ? -17.750 4.947 22.523 1.00 88.56 160 ILE A C 1
ATOM 1344 O O . ILE A 1 160 ? -18.509 4.014 22.777 1.00 88.56 160 ILE A O 1
ATOM 1348 N N . ALA A 1 161 ? -17.423 5.868 23.432 1.00 91.12 161 ALA A N 1
ATOM 1349 C CA . ALA A 1 161 ? -17.923 5.892 24.802 1.00 91.12 161 ALA A CA 1
ATOM 1350 C C . ALA A 1 161 ? -19.457 5.951 24.837 1.00 91.12 161 ALA A C 1
ATOM 1352 O O . ALA A 1 161 ? -20.092 5.123 25.491 1.00 91.12 161 ALA A O 1
ATOM 1353 N N . ALA A 1 162 ? -20.050 6.865 24.060 1.00 92.38 162 ALA A N 1
ATOM 1354 C CA . ALA A 1 162 ? -21.498 6.991 23.934 1.00 92.38 162 ALA A CA 1
ATOM 1355 C C . ALA A 1 162 ? -22.145 5.725 23.349 1.00 92.38 162 ALA A C 1
ATOM 1357 O O . ALA A 1 162 ? -23.164 5.264 23.858 1.00 92.38 162 ALA A O 1
ATOM 1358 N N . ARG A 1 163 ? -21.538 5.132 22.313 1.00 92.56 163 ARG A N 1
ATOM 1359 C CA . ARG A 1 163 ? -22.060 3.934 21.641 1.00 92.56 163 ARG A CA 1
ATOM 1360 C C . ARG A 1 163 ? -22.009 2.685 22.519 1.00 92.56 163 ARG A C 1
ATOM 1362 O O . ARG A 1 163 ? -22.901 1.847 22.435 1.00 92.56 163 ARG A O 1
ATOM 1369 N N . LEU A 1 164 ? -20.980 2.561 23.353 1.00 90.69 164 LEU A N 1
ATOM 1370 C CA . LEU A 1 164 ? -20.790 1.415 24.241 1.00 90.69 164 LEU A CA 1
ATOM 1371 C C . LEU A 1 164 ? -21.362 1.607 25.650 1.00 90.69 164 LEU A C 1
ATOM 1373 O O . LEU A 1 164 ? -21.361 0.654 26.429 1.00 90.69 164 LEU A O 1
ATOM 1377 N N . GLY A 1 165 ? -21.824 2.812 25.992 1.00 92.19 165 GLY A N 1
ATOM 1378 C CA . GLY A 1 165 ? -22.297 3.137 27.338 1.00 92.19 165 GLY A CA 1
ATOM 1379 C C . GLY A 1 165 ? -21.191 3.094 28.399 1.00 92.19 165 GLY A C 1
ATOM 1380 O O . GLY A 1 165 ? -21.450 2.717 29.540 1.00 92.19 165 GLY A O 1
ATOM 1381 N N . ILE A 1 166 ? -19.953 3.442 28.033 1.00 92.94 166 ILE A N 1
ATOM 1382 C CA . ILE A 1 166 ? -18.785 3.475 28.934 1.00 92.94 166 ILE A CA 1
ATOM 1383 C C . ILE A 1 166 ? -18.174 4.882 28.984 1.00 92.94 166 ILE A C 1
ATOM 1385 O O . ILE A 1 166 ? -18.552 5.751 28.208 1.00 92.94 166 ILE A O 1
ATOM 1389 N N . SER A 1 167 ? -17.220 5.132 29.887 1.00 93.75 167 SER A N 1
ATOM 1390 C CA . SER A 1 167 ? -16.516 6.422 29.938 1.00 93.75 167 SER A CA 1
ATOM 1391 C C . SER A 1 167 ? -15.428 6.538 28.864 1.00 93.75 167 SER A C 1
ATOM 1393 O O . SER A 1 167 ? -14.831 5.539 28.460 1.00 93.75 167 SER A O 1
ATOM 1395 N N . GLU A 1 168 ? -15.097 7.765 28.451 1.00 90.69 168 GLU A N 1
ATOM 1396 C CA . GLU A 1 168 ? -13.972 8.027 27.534 1.00 90.69 168 GLU A CA 1
ATOM 1397 C C . GLU A 1 168 ? -12.649 7.474 28.091 1.00 90.69 168 GLU A C 1
ATOM 1399 O O . GLU A 1 168 ? -11.879 6.841 27.373 1.00 90.69 168 GLU A O 1
ATOM 1404 N N . THR A 1 169 ? -12.438 7.570 29.406 1.00 90.12 169 THR A N 1
ATOM 1405 C CA . THR A 1 169 ? -11.283 6.965 30.087 1.00 90.12 169 THR A CA 1
ATOM 1406 C C . THR A 1 169 ? -11.270 5.433 29.986 1.00 90.12 169 THR A C 1
ATOM 1408 O O . THR A 1 169 ? -10.205 4.816 29.936 1.00 90.12 169 THR A O 1
ATOM 1411 N N . ALA A 1 170 ? -12.437 4.778 29.971 1.00 87.94 170 ALA A N 1
ATOM 1412 C CA . ALA A 1 170 ? -12.516 3.335 29.750 1.00 87.94 170 ALA A CA 1
ATOM 1413 C C . ALA A 1 170 ? -12.152 2.975 28.301 1.00 87.94 170 ALA A C 1
ATOM 1415 O O . ALA A 1 170 ? -11.417 2.009 28.086 1.00 87.94 170 ALA A O 1
ATOM 1416 N N . VAL A 1 171 ? -12.587 3.781 27.325 1.00 89.06 171 VAL A N 1
ATOM 1417 C CA . VAL A 1 171 ? -12.184 3.653 25.913 1.00 89.06 171 VAL A CA 1
ATOM 1418 C C . VAL A 1 171 ? -10.664 3.759 25.772 1.00 89.06 171 VAL A C 1
ATOM 1420 O O . VAL A 1 171 ? -10.043 2.867 25.197 1.00 89.06 171 VAL A O 1
ATOM 1423 N N . GLU A 1 172 ? -10.040 4.775 26.373 1.00 85.31 172 GLU A N 1
ATOM 1424 C CA . GLU A 1 172 ? -8.580 4.952 26.365 1.00 85.31 172 GLU A CA 1
ATOM 1425 C C . GLU A 1 172 ? -7.842 3.751 26.961 1.00 85.31 172 GLU A C 1
ATOM 1427 O O . GLU A 1 172 ? -6.869 3.267 26.381 1.00 85.31 172 GLU A O 1
ATOM 1432 N N . LYS A 1 173 ? -8.323 3.212 28.090 1.00 87.94 173 LYS A N 1
ATOM 1433 C CA . LYS A 1 173 ? -7.742 2.009 28.710 1.00 87.94 173 LYS A CA 1
ATOM 1434 C C . LYS A 1 173 ? -7.859 0.780 27.809 1.00 87.94 173 LYS A C 1
ATOM 1436 O O . LYS A 1 173 ? -6.921 -0.020 27.752 1.00 87.94 173 LYS A O 1
ATOM 1441 N N . HIS A 1 174 ? -8.984 0.612 27.113 1.00 87.50 174 HIS A N 1
ATOM 1442 C CA . HIS A 1 174 ? -9.165 -0.471 26.147 1.00 87.50 174 HIS A CA 1
ATOM 1443 C C . HIS A 1 174 ? -8.239 -0.317 24.936 1.00 87.50 174 HIS A C 1
ATOM 1445 O O . HIS A 1 174 ? -7.619 -1.302 24.534 1.00 87.50 174 HIS A O 1
ATOM 1451 N N . LEU A 1 175 ? -8.070 0.902 24.414 1.00 84.19 175 LEU A N 1
ATOM 1452 C CA . LEU A 1 175 ? -7.137 1.194 23.323 1.00 84.19 175 LEU A CA 1
ATOM 1453 C C . LEU A 1 175 ? -5.681 0.964 23.737 1.00 84.19 175 LEU A C 1
ATOM 1455 O O . LEU A 1 175 ? -4.953 0.272 23.028 1.00 84.19 175 LEU A O 1
ATOM 1459 N N . ALA A 1 176 ? -5.267 1.455 24.905 1.00 79.88 176 ALA A N 1
ATOM 1460 C CA . ALA A 1 176 ? -3.916 1.248 25.423 1.00 79.88 176 ALA A CA 1
ATOM 1461 C C . ALA A 1 176 ? -3.602 -0.246 25.610 1.00 79.88 176 ALA A C 1
ATOM 1463 O O . ALA A 1 176 ? -2.534 -0.718 25.217 1.00 79.88 176 ALA A O 1
ATOM 1464 N N . ARG A 1 177 ? -4.557 -1.025 26.144 1.00 83.62 177 ARG A N 1
ATOM 1465 C CA . ARG A 1 177 ? -4.432 -2.490 26.241 1.00 83.62 177 ARG A CA 1
ATOM 1466 C C . ARG A 1 177 ? -4.358 -3.165 24.875 1.00 83.62 177 ARG A C 1
ATOM 1468 O O . ARG A 1 177 ? -3.564 -4.092 24.721 1.00 83.62 177 ARG A O 1
ATOM 1475 N N . ALA A 1 178 ? -5.164 -2.728 23.908 1.00 83.31 178 ALA A N 1
ATOM 1476 C CA . ALA A 1 178 ? -5.131 -3.262 22.551 1.00 83.31 178 ALA A CA 1
ATOM 1477 C C . ALA A 1 178 ? -3.761 -3.021 21.903 1.00 83.31 178 ALA A C 1
ATOM 1479 O O . ALA A 1 178 ? -3.118 -3.973 21.472 1.00 83.31 178 ALA A O 1
ATOM 1480 N N . VAL A 1 179 ? -3.266 -1.781 21.927 1.00 77.75 179 VAL A N 1
ATOM 1481 C CA . VAL A 1 179 ? -1.956 -1.411 21.365 1.00 77.75 179 VAL A CA 1
ATOM 1482 C C . VAL A 1 179 ? -0.815 -2.160 22.056 1.00 77.75 179 VAL A C 1
ATOM 1484 O O . VAL A 1 179 ? 0.065 -2.680 21.375 1.00 77.75 179 VAL A O 1
ATOM 1487 N N . GLY A 1 180 ? -0.845 -2.283 23.387 1.00 77.44 180 GLY A N 1
ATOM 1488 C CA . GLY A 1 180 ? 0.166 -3.035 24.134 1.00 77.44 180 GLY A CA 1
ATOM 1489 C C . GLY A 1 180 ? 0.235 -4.508 23.721 1.00 77.44 180 GLY A C 1
ATOM 1490 O O . GLY A 1 180 ? 1.320 -5.022 23.455 1.00 77.44 180 GLY A O 1
ATOM 1491 N N . ARG A 1 181 ? -0.921 -5.172 23.590 1.00 81.31 181 ARG A N 1
ATOM 1492 C CA . ARG A 1 181 ? -0.994 -6.581 23.166 1.00 81.31 181 ARG A CA 1
ATOM 1493 C C . ARG A 1 181 ? -0.588 -6.787 21.711 1.00 81.31 181 ARG A C 1
ATOM 1495 O O . ARG A 1 181 ? 0.140 -7.731 21.420 1.00 81.31 181 ARG A O 1
ATOM 1502 N N . LEU A 1 182 ? -1.020 -5.898 20.817 1.00 77.44 182 LEU A N 1
ATOM 1503 C CA . LEU A 1 182 ? -0.596 -5.916 19.416 1.00 77.44 182 LEU A CA 1
ATOM 1504 C C . LEU A 1 182 ? 0.927 -5.755 19.316 1.00 77.44 182 LEU A C 1
ATOM 1506 O O . LEU A 1 182 ? 1.587 -6.520 18.620 1.00 77.44 182 LEU A O 1
ATOM 1510 N N . GLY A 1 183 ? 1.500 -4.816 20.073 1.00 71.88 183 GLY A N 1
ATOM 1511 C CA . GLY A 1 183 ? 2.942 -4.587 20.107 1.00 71.88 183 GLY A CA 1
ATOM 1512 C C . GLY A 1 183 ? 3.751 -5.750 20.685 1.00 71.88 183 GLY A C 1
ATOM 1513 O O . GLY A 1 183 ? 4.883 -5.959 20.256 1.00 71.88 183 GLY A O 1
ATOM 1514 N N . GLU A 1 184 ? 3.207 -6.506 21.641 1.00 79.38 184 GLU A N 1
ATOM 1515 C CA . GLU A 1 184 ? 3.851 -7.718 22.163 1.00 79.38 184 GLU A CA 1
ATOM 1516 C C . GLU A 1 184 ? 3.794 -8.871 21.152 1.00 79.38 184 GLU A C 1
ATOM 1518 O O . GLU A 1 184 ? 4.805 -9.531 20.924 1.00 79.38 184 GLU A O 1
ATOM 1523 N N . HIS A 1 185 ? 2.640 -9.086 20.512 1.00 78.00 185 HIS A N 1
ATOM 1524 C CA . HIS A 1 185 ? 2.472 -10.130 19.500 1.00 78.00 185 HIS A CA 1
ATOM 1525 C C . HIS A 1 185 ? 3.421 -9.913 18.317 1.00 78.00 185 HIS A C 1
ATOM 1527 O O . HIS A 1 185 ? 4.172 -10.810 17.944 1.00 78.00 185 HIS A O 1
ATOM 1533 N N . LEU A 1 186 ? 3.466 -8.688 17.791 1.00 69.56 186 LEU A N 1
ATOM 1534 C CA . LEU A 1 186 ? 4.310 -8.347 16.647 1.00 69.56 186 LEU A CA 1
ATOM 1535 C C . LEU A 1 186 ? 5.806 -8.434 16.975 1.00 69.56 186 LEU A C 1
ATOM 1537 O O . LEU A 1 186 ? 6.573 -8.899 16.142 1.00 69.56 186 LEU A O 1
ATOM 1541 N N . ARG A 1 187 ? 6.222 -8.090 18.203 1.00 71.31 187 ARG A N 1
ATOM 1542 C CA . ARG A 1 187 ? 7.616 -8.283 18.648 1.00 71.31 187 ARG A CA 1
ATOM 1543 C C . ARG A 1 187 ? 8.045 -9.749 18.716 1.00 71.31 187 ARG A C 1
ATOM 1545 O O . ARG A 1 187 ? 9.241 -10.018 18.684 1.00 71.31 187 ARG A O 1
ATOM 1552 N N . ARG A 1 188 ? 7.102 -10.681 18.885 1.00 73.31 188 ARG A N 1
ATOM 1553 C CA . ARG A 1 188 ? 7.379 -12.124 18.977 1.00 73.31 188 ARG A CA 1
ATOM 1554 C C . ARG A 1 188 ? 7.302 -12.815 17.617 1.00 73.31 188 ARG A C 1
ATOM 1556 O O . ARG A 1 188 ? 8.020 -13.788 17.417 1.00 73.31 188 ARG A O 1
ATOM 1563 N N . SER A 1 189 ? 6.449 -12.320 16.720 1.00 66.12 189 SER A N 1
ATOM 1564 C CA . SER A 1 189 ? 6.178 -12.939 15.418 1.00 66.12 189 SER A CA 1
ATOM 1565 C C . SER A 1 189 ? 6.935 -12.308 14.241 1.00 66.12 189 SER A C 1
ATOM 1567 O O . SER A 1 189 ? 7.080 -12.966 13.217 1.00 66.12 189 SER A O 1
ATOM 1569 N N . CYS A 1 190 ? 7.410 -11.060 14.346 1.00 63.06 190 CYS A N 1
ATOM 1570 C CA . CYS A 1 190 ? 8.001 -10.318 13.223 1.00 63.06 190 CYS A CA 1
ATOM 1571 C C . CYS A 1 190 ? 9.422 -9.804 13.512 1.00 63.06 190 CYS A C 1
ATOM 1573 O O . CYS A 1 190 ? 9.847 -9.688 14.662 1.00 63.06 190 CYS A O 1
ATOM 1575 N N . SER A 1 191 ? 10.152 -9.442 12.448 1.00 65.56 191 SER A N 1
ATOM 1576 C CA . SER A 1 191 ? 11.455 -8.776 12.564 1.00 65.56 191 SER A CA 1
ATOM 1577 C C . SER A 1 191 ? 11.340 -7.418 13.279 1.00 65.56 191 SER A C 1
ATOM 1579 O O . SER A 1 191 ? 10.278 -6.781 13.328 1.00 65.56 191 SER A O 1
ATOM 1581 N N . PHE A 1 192 ? 12.451 -6.956 13.859 1.00 56.25 192 PHE A N 1
ATOM 1582 C CA . PHE A 1 192 ? 12.503 -5.701 14.619 1.00 56.25 192 PHE A CA 1
ATOM 1583 C C . PHE A 1 192 ? 12.049 -4.494 13.783 1.00 56.25 192 PHE A C 1
ATOM 1585 O O . PHE A 1 192 ? 11.312 -3.635 14.263 1.00 56.25 192 PHE A O 1
ATOM 1592 N N . GLU A 1 193 ? 12.427 -4.458 12.510 1.00 52.88 193 GLU A N 1
ATOM 1593 C CA . GLU A 1 193 ? 12.141 -3.345 11.606 1.00 52.88 193 GLU A CA 1
ATOM 1594 C C . GLU A 1 193 ? 10.647 -3.279 11.238 1.00 52.88 193 GLU A C 1
ATOM 1596 O O . GLU A 1 193 ? 10.042 -2.203 11.258 1.00 52.88 193 GLU A O 1
ATOM 1601 N N . LEU A 1 194 ? 10.011 -4.439 11.039 1.00 57.09 194 LEU A N 1
ATOM 1602 C CA . LEU A 1 194 ? 8.564 -4.566 10.831 1.00 57.09 194 LEU A CA 1
ATOM 1603 C C . LEU A 1 194 ? 7.760 -4.135 12.057 1.00 57.09 194 LEU A C 1
ATOM 1605 O O . LEU A 1 194 ? 6.742 -3.447 11.946 1.00 57.09 194 LEU A O 1
ATOM 1609 N N . SER A 1 195 ? 8.250 -4.504 13.240 1.00 59.59 195 SER A N 1
ATOM 1610 C CA . SER A 1 195 ? 7.644 -4.122 14.515 1.00 59.59 195 SER A CA 1
ATOM 1611 C C . SER A 1 195 ? 7.588 -2.600 14.652 1.00 59.59 195 SER A C 1
ATOM 1613 O O . SER A 1 195 ? 6.559 -2.043 15.036 1.00 59.59 195 SER A O 1
ATOM 1615 N N . VAL A 1 196 ? 8.675 -1.913 14.291 1.00 58.09 196 VAL A N 1
ATOM 1616 C CA . VAL A 1 196 ? 8.762 -0.448 14.333 1.00 58.09 196 VAL A CA 1
ATOM 1617 C C . VAL A 1 196 ? 7.824 0.193 13.308 1.00 58.09 196 VAL A C 1
ATOM 1619 O O . VAL A 1 196 ? 7.114 1.140 13.649 1.00 58.09 196 VAL A O 1
ATOM 1622 N N . ALA A 1 197 ? 7.757 -0.335 12.084 1.00 54.44 197 ALA A N 1
ATOM 1623 C CA . ALA A 1 197 ? 6.897 0.205 11.033 1.00 54.44 197 ALA A CA 1
ATOM 1624 C C . ALA A 1 197 ? 5.402 0.103 11.399 1.00 54.44 197 ALA A C 1
ATOM 1626 O O . ALA A 1 197 ? 4.673 1.098 11.314 1.00 54.44 197 ALA A O 1
ATOM 1627 N N . VAL A 1 198 ? 4.952 -1.046 11.915 1.00 59.09 198 VAL A N 1
ATOM 1628 C CA . VAL A 1 198 ? 3.560 -1.226 12.361 1.00 59.09 198 VAL A CA 1
ATOM 1629 C C . VAL A 1 198 ? 3.247 -0.390 13.593 1.00 59.09 198 VAL A C 1
ATOM 1631 O O . VAL A 1 198 ? 2.214 0.278 13.626 1.00 59.09 198 VAL A O 1
ATOM 1634 N N . LEU A 1 199 ? 4.135 -0.366 14.590 1.00 61.56 199 LEU A N 1
ATOM 1635 C CA . LEU A 1 199 ? 3.939 0.472 15.773 1.00 61.56 199 LEU A CA 1
ATOM 1636 C C . LEU A 1 199 ? 3.867 1.952 15.397 1.00 61.56 199 LEU A C 1
ATOM 1638 O O . LEU A 1 199 ? 3.017 2.661 15.925 1.00 61.56 199 LEU A O 1
ATOM 1642 N N . SER A 1 200 ? 4.675 2.409 14.438 1.00 56.12 200 SER A N 1
ATOM 1643 C CA . SER A 1 200 ? 4.598 3.784 13.943 1.00 56.12 200 SER A CA 1
ATOM 1644 C C . SER A 1 200 ? 3.252 4.090 13.281 1.00 56.12 200 SER A C 1
ATOM 1646 O O . SER A 1 200 ? 2.706 5.161 13.511 1.00 56.12 200 SER A O 1
ATOM 1648 N N . CYS A 1 201 ? 2.649 3.143 12.556 1.00 52.47 201 CYS A N 1
ATOM 1649 C CA . CYS A 1 201 ? 1.319 3.316 11.962 1.00 52.47 201 CYS A CA 1
ATOM 1650 C C . CYS A 1 201 ? 0.194 3.268 12.999 1.00 52.47 201 CYS A C 1
ATOM 1652 O O . CYS A 1 201 ? -0.766 4.034 12.927 1.00 52.47 201 CYS A O 1
ATOM 1654 N N . LEU A 1 202 ? 0.321 2.399 14.003 1.00 56.50 202 LEU A N 1
ATOM 1655 C CA . LEU A 1 202 ? -0.623 2.332 15.116 1.00 56.50 202 LEU A CA 1
ATOM 1656 C C . LEU A 1 202 ? -0.558 3.600 15.983 1.00 56.50 202 LEU A C 1
ATOM 1658 O O . LEU A 1 202 ? -1.590 4.044 16.494 1.00 56.50 202 LEU A O 1
ATOM 1662 N N . LEU A 1 203 ? 0.619 4.210 16.120 1.00 51.25 203 LEU A N 1
ATOM 1663 C CA . LEU A 1 203 ? 0.843 5.407 16.935 1.00 51.25 203 LEU A CA 1
ATOM 1664 C C . LEU A 1 203 ? 0.688 6.728 16.163 1.00 51.25 203 LEU A C 1
ATOM 1666 O O . LEU A 1 203 ? 0.402 7.739 16.791 1.00 51.25 203 LEU A O 1
ATOM 1670 N N . ALA A 1 204 ? 0.793 6.740 14.830 1.00 47.19 204 ALA A N 1
ATOM 1671 C CA . ALA A 1 204 ? 0.645 7.954 14.013 1.00 47.19 204 ALA A CA 1
ATOM 1672 C C . ALA A 1 204 ? -0.753 8.601 14.084 1.00 47.19 204 ALA A C 1
ATOM 1674 O O . ALA A 1 204 ? -0.886 9.766 13.742 1.00 47.19 204 ALA A O 1
ATOM 1675 N N . ASN A 1 205 ? -1.769 7.878 14.572 1.00 41.09 205 ASN A N 1
ATOM 1676 C CA . ASN A 1 205 ? -3.116 8.405 14.846 1.00 41.09 205 ASN A CA 1
ATOM 1677 C C . ASN A 1 205 ? -3.374 8.666 16.348 1.00 41.09 205 ASN A C 1
ATOM 1679 O O . ASN A 1 205 ? -4.526 8.791 16.757 1.00 41.09 205 ASN A O 1
ATOM 1683 N N . TYR A 1 206 ? -2.330 8.667 17.183 1.00 38.47 206 TYR A N 1
ATOM 1684 C CA . TYR A 1 206 ? -2.408 8.980 18.619 1.00 38.47 206 TYR A CA 1
ATOM 1685 C C . 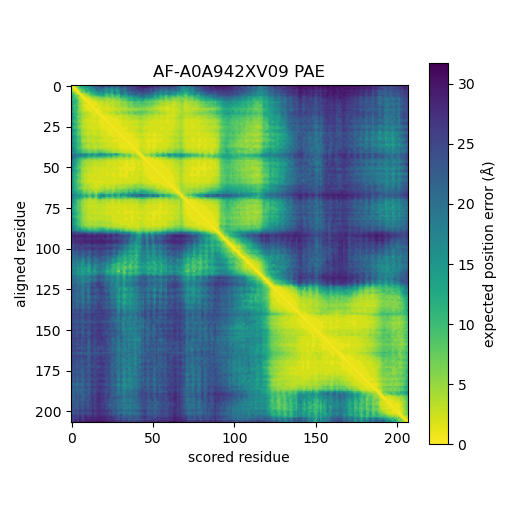TYR A 1 206 ? -1.913 10.399 18.960 1.00 38.47 206 TYR A C 1
ATOM 1687 O O . TYR A 1 206 ? -1.923 10.762 20.137 1.00 38.47 206 TYR A O 1
ATOM 1695 N N . LEU A 1 207 ? -1.489 11.179 17.956 1.00 32.56 207 LEU A N 1
ATOM 1696 C CA . LEU A 1 207 ? -1.078 12.583 18.065 1.00 32.56 207 LEU A CA 1
ATOM 1697 C C . LEU A 1 207 ? -1.920 13.460 17.138 1.00 32.56 207 LEU A C 1
ATOM 1699 O O . LEU A 1 207 ? -2.119 13.043 15.976 1.00 32.56 207 LEU A O 1
#

Nearest PDB structures (foldseek):
  8z6g-assembly3_F  TM=4.667E-01  e=4.354E-05  Pseudomonas aeruginosa
  6jbq-assembly1_F  TM=4.159E-01  e=1.377E-04  Escherichia coli K-12
  3hug-assembly6_K  TM=9.548E-01  e=9.508E-02  Mycobacterium tuberculosis H37Rv
  3hug-assembly6_A  TM=8.977E-01  e=9.080E-02  Mycobacterium tuberculosis H37Rv
  3hug-assembly4_M  TM=9.482E-01  e=1.374E-01  Mycobacterium tuberculosis H37Rv